Protein 2C7S (pdb70)

Sequence (289 aa):
MPAIRVADLLQHINLMKTSDSYGFKEEYESFFEGQSASWDVAKKDQNRAKNRYGNIIAYDHSRVILQPVDPSSDYINANYIDGYQRPSHYIATQGPVHETVYDFWRMIWQEQSACIVMVTNLVEVGRVKCYKYWPDDTEVYGDFKVTCVEMMEPLAEYVVRTFTLERRGYNEIREVKQFHFTGWPDHGVPYHATGLLSSFIRRVKLSNPPSAGPIVVHCSAGAGRTGCYIVIDIMLDMAEREGVVDIYNCVKALRSRRINMVQTEEQYIFIHDAILEACLCGETAIPVCEF

GO terms:
  GO:0005515 protein binding (F, IPI)
  GO:0005886 plasma membrane (C, IDA)
  GO:0030054 cell junction (C, IDA)
  GO:0004725 protein tyrosine phosphatase activity (F, IDA)
  GO:0034394 protein localization to cell surface (P, IDA)
  GO:0034614 cellular response to reactive oxygen species (P, IDA)
  GO:0034644 cellular response to UV (P, IDA)
  GO:0005911 cell-cell junction (C, IDA)
  GO:0009986 cell surface (C, IDA)
  GO:0031256 leading edge membrane (C, IDA)
  GO:0045786 negative regulation of cell cycle (P, IDA)
  GO:0045892 negative regulation of DNA-templated transcription (P, IDA)
  GO:0010839 negative regulation of keratinocyte proliferation (P, IDA)
  GO:0030336 negative regulation of cell migration (P, IDA)
  GO:0006470 protein dephosphorylation (P, IDA)
  GO:0007165 signal transduction (P, IDA)
  GO:0007179 transforming growth factor beta receptor signaling pathway (P, IDA)
  GO:0008285 negative regulation of cell population proliferation (P, IDA)
  GO:0016477 cell migration (P, IMP)
  GO:0048041 focal adhesion assembly (P, IMP)

Foldseek 3Di:
DDWAFLVCLVVLLVCQVDDPVHHLVNLVVPADAFDPADDPLCPDPVNPVQALDSRWAFHPVFAQFFDDPPPSLRDHRWGFAAFQVRGSQAIQHAAGDPVCLLVVLSSCVVQQAQEEEEEADQAQPNRGLHDPSADPAWDDDPQKIKGFPDWADDDFWIKTKIWIDGPPDPDIDIHIYIHGRQAHSDAGHPDLVSVVVSLVVCVVPGDPPGGHHYYYYRNRAASSLLSRLLNRQLVCCVVPSIGDSSVSSNRVCVGTHCRNPDSRSSSVSSVNSSLCSQAPDDGDPVRPD

Structure (mmCIF, N/CA/C/O backbone):
data_2C7S
#
_entry.id   2C7S
#
_cell.length_a   91.373
_cell.length_b   91.373
_cell.length_c   108.415
_cell.angle_alpha   90.00
_cell.angle_beta   90.00
_cell.angle_gamma   90.00
#
_symmetry.space_group_name_H-M   'P 43 21 2'
#
loop_
_entity.id
_entity.type
_entity.pdbx_description
1 polymer 'RECEPTOR-TYPE TYROSINE-PROTEIN PHOSPHATASE KAPPA'
2 non-polymer 'ACETATE ION'
3 water water
#
loop_
_atom_site.group_PDB
_atom_site.id
_atom_site.type_symbol
_atom_site.label_atom_id
_atom_site.label_alt_id
_atom_site.label_comp_id
_atom_site.label_asym_id
_atom_site.label_entity_id
_atom_site.label_seq_id
_atom_site.pdbx_PDB_ins_code
_atom_site.Cartn_x
_atom_site.Cartn_y
_atom_site.Cartn_z
_atom_site.occupancy
_atom_site.B_iso_or_equiv
_atom_site.auth_seq_id
_atom_site.auth_comp_id
_atom_site.auth_asym_id
_atom_site.auth_atom_id
_atom_site.pdbx_PDB_model_num
ATOM 1 N N . MET A 1 23 ? 50.475 13.473 16.257 1.00 52.67 865 MET A N 1
ATOM 2 C CA . MET A 1 23 ? 49.458 12.486 16.738 1.00 52.23 865 MET A CA 1
ATOM 3 C C . MET A 1 23 ? 48.131 12.747 16.026 1.00 50.99 865 MET A C 1
ATOM 4 O O . MET A 1 23 ? 47.499 13.775 16.259 1.00 50.60 865 MET A O 1
ATOM 9 N N . PRO A 1 24 ? 47.714 11.823 15.135 1.00 50.08 866 PRO A N 1
ATOM 10 C CA . PRO A 1 24 ? 46.512 12.062 14.333 1.00 49.07 866 PRO A CA 1
ATOM 11 C C . PRO A 1 24 ? 45.221 11.835 15.120 1.00 47.95 866 PRO A C 1
ATOM 12 O O . PRO A 1 24 ? 45.227 11.155 16.149 1.00 47.49 866 PRO A O 1
ATOM 16 N N . ALA A 1 25 ? 44.128 12.424 14.641 1.00 46.42 867 ALA A N 1
ATOM 17 C CA . ALA A 1 25 ? 42.801 12.158 15.192 1.00 45.13 867 ALA A CA 1
ATOM 18 C C . ALA A 1 25 ? 42.394 10.708 14.870 1.00 43.98 867 ALA A C 1
ATOM 19 O O . ALA A 1 25 ? 42.914 10.103 13.933 1.00 42.89 867 ALA A O 1
ATOM 21 N N . ILE A 1 26 ? 41.483 10.162 15.669 1.00 42.45 868 ILE A N 1
ATOM 22 C CA . ILE A 1 26 ? 40.979 8.800 15.494 1.00 41.83 868 ILE A CA 1
ATOM 23 C C . ILE A 1 26 ? 39.551 8.863 14.983 1.00 41.22 868 ILE A C 1
ATOM 24 O O . ILE A 1 26 ? 38.718 9.547 15.578 1.00 41.01 868 ILE A O 1
ATOM 29 N N . ARG A 1 27 ? 39.260 8.157 13.891 1.00 40.29 869 ARG A N 1
ATOM 30 C CA . ARG A 1 27 ? 37.877 8.027 13.434 1.00 40.09 869 ARG A CA 1
ATOM 31 C C . ARG A 1 27 ? 37.048 7.327 14.520 1.00 39.16 869 ARG A C 1
ATOM 32 O O . ARG A 1 27 ? 37.510 6.380 15.171 1.00 37.97 869 ARG A O 1
ATOM 40 N N . VAL A 1 28 ? 35.835 7.826 14.730 1.00 38.24 870 VAL A N 1
ATOM 41 C CA . VAL A 1 28 ? 34.958 7.313 15.774 1.00 37.93 870 VAL A CA 1
ATOM 42 C C . VAL A 1 28 ? 34.658 5.827 15.620 1.00 37.25 870 VAL A C 1
ATOM 43 O O . VAL A 1 28 ? 34.549 5.115 16.619 1.00 36.78 870 VAL A O 1
ATOM 47 N N . ALA A 1 29 ? 34.526 5.363 14.376 1.00 36.87 871 ALA A N 1
ATOM 48 C CA . ALA A 1 29 ? 34.315 3.938 14.097 1.00 36.74 871 ALA A CA 1
ATOM 49 C C . ALA A 1 29 ? 35.521 3.086 14.513 1.00 36.28 871 ALA A C 1
ATOM 50 O O . ALA A 1 29 ? 35.370 1.897 14.790 1.00 35.82 871 ALA A O 1
ATOM 52 N N . ASP A 1 30 ? 36.703 3.709 14.554 1.00 35.85 872 ASP A N 1
ATOM 53 C CA . ASP A 1 30 ? 37.959 3.028 14.900 1.00 35.63 872 ASP A CA 1
ATOM 54 C C . ASP A 1 30 ? 38.319 3.167 16.381 1.00 35.55 872 ASP A C 1
ATOM 55 O O . ASP A 1 30 ? 39.326 2.614 16.835 1.00 34.85 872 ASP A O 1
ATOM 60 N N . LEU A 1 31 ? 37.507 3.897 17.140 1.00 35.92 873 LEU A N 1
ATOM 61 C CA . LEU A 1 31 ? 37.845 4.186 18.535 1.00 36.58 873 LEU A CA 1
ATOM 62 C C . LEU A 1 31 ? 37.887 2.922 19.408 1.00 36.29 873 LEU A C 1
ATOM 63 O O . LEU A 1 31 ? 38.758 2.783 20.264 1.00 35.74 873 LEU A O 1
ATOM 68 N N . LEU A 1 32 ? 36.961 1.994 19.183 1.00 36.89 874 LEU A N 1
ATOM 69 C CA . LEU A 1 32 ? 36.900 0.764 19.979 1.00 37.64 874 LEU A CA 1
ATOM 70 C C . LEU A 1 32 ? 38.162 -0.107 19.816 1.00 37.74 874 LEU A C 1
ATOM 71 O O . LEU A 1 32 ? 38.722 -0.585 20.803 1.00 37.58 874 LEU A O 1
ATOM 76 N N . GLN A 1 33 ? 38.615 -0.288 18.579 1.00 37.81 875 GLN A N 1
ATOM 77 C CA . GLN A 1 33 ? 39.883 -0.983 18.336 1.00 38.41 875 GLN A CA 1
ATOM 78 C C . GLN A 1 33 ? 41.094 -0.198 18.856 1.00 37.83 875 GLN A C 1
ATOM 79 O O . GLN A 1 33 ? 42.046 -0.801 19.348 1.00 37.13 875 GLN A O 1
ATOM 85 N N . HIS A 1 34 ? 41.063 1.129 18.719 1.00 37.70 876 HIS A N 1
ATOM 86 C CA . HIS A 1 34 ? 42.158 1.984 19.196 1.00 37.95 876 HIS A CA 1
ATOM 87 C C . HIS A 1 34 ? 42.362 1.831 20.701 1.00 38.21 876 HIS A C 1
ATOM 88 O O . HIS A 1 34 ? 43.498 1.718 21.171 1.00 38.74 876 HIS A O 1
ATOM 95 N N . ILE A 1 35 ? 41.254 1.821 21.435 1.00 38.04 877 ILE A N 1
ATOM 96 C CA . ILE A 1 35 ? 41.280 1.682 22.885 1.00 37.90 877 ILE A CA 1
ATOM 97 C C . ILE A 1 35 ? 41.809 0.305 23.303 1.00 38.69 877 ILE A C 1
ATOM 98 O O . ILE A 1 35 ? 42.688 0.220 24.160 1.00 38.13 877 ILE A O 1
ATOM 103 N N . ASN A 1 36 ? 41.293 -0.761 22.686 1.00 39.63 878 ASN A N 1
ATOM 104 C CA . ASN A 1 36 ? 41.786 -2.128 22.934 1.00 40.69 878 ASN A CA 1
ATOM 105 C C . ASN A 1 36 ? 43.293 -2.256 22.728 1.00 40.86 878 ASN A C 1
ATOM 106 O O . ASN A 1 36 ? 43.993 -2.804 23.580 1.00 40.69 878 ASN A O 1
ATOM 111 N N . LEU A 1 37 ? 43.769 -1.770 21.582 1.00 41.30 879 LEU A N 1
ATOM 112 C CA . LEU A 1 37 ? 45.198 -1.743 21.263 1.00 41.46 879 LEU A CA 1
ATOM 113 C C . LEU A 1 37 ? 46.003 -0.980 22.319 1.00 41.46 879 LEU A C 1
ATOM 114 O O . LEU A 1 37 ? 47.081 -1.418 22.724 1.00 41.13 879 LEU A O 1
ATOM 119 N N . MET A 1 38 ? 45.479 0.160 22.754 1.00 41.28 880 MET A N 1
ATOM 120 C CA . MET A 1 38 ? 46.153 0.974 23.769 1.00 41.30 880 MET A CA 1
ATOM 121 C C . MET A 1 38 ? 46.190 0.295 25.136 1.00 41.49 880 MET A C 1
ATOM 122 O O . MET A 1 38 ? 47.087 0.573 25.920 1.00 41.29 880 MET A O 1
ATOM 127 N N . LYS A 1 39 ? 45.220 -0.580 25.407 1.00 42.22 881 LYS A N 1
ATOM 128 C CA . LYS A 1 39 ? 45.190 -1.390 26.631 1.00 43.09 881 LYS A CA 1
ATOM 129 C C . LYS A 1 39 ? 45.990 -2.704 26.491 1.00 43.78 881 LYS A C 1
ATOM 130 O O . LYS A 1 39 ? 46.146 -3.433 27.469 1.00 44.01 881 LYS A O 1
ATOM 136 N N . THR A 1 40 ? 46.498 -2.979 25.289 1.00 44.51 882 THR A N 1
ATOM 137 C CA . THR A 1 40 ? 47.095 -4.268 24.941 1.00 45.72 882 THR A CA 1
ATOM 138 C C . THR A 1 40 ? 48.565 -4.190 24.530 1.00 46.18 882 THR A C 1
ATOM 139 O O . THR A 1 40 ? 49.363 -5.052 24.914 1.00 46.48 882 THR A O 1
ATOM 143 N N . SER A 1 41 ? 48.919 -3.176 23.742 1.00 46.86 883 SER A N 1
ATOM 144 C CA . SER A 1 41 ? 50.257 -3.089 23.147 1.00 47.49 883 SER A CA 1
ATOM 145 C C . SER A 1 41 ? 51.388 -3.033 24.185 1.00 47.97 883 SER A C 1
ATOM 146 O O . SER A 1 41 ? 51.306 -2.300 25.177 1.00 48.28 883 SER A O 1
ATOM 149 N N . ASP A 1 42 ? 52.435 -3.818 23.929 1.00 48.41 884 ASP A N 1
ATOM 150 C CA . ASP A 1 42 ? 53.657 -3.816 24.742 1.00 48.73 884 ASP A CA 1
ATOM 151 C C . ASP A 1 42 ? 54.592 -2.688 24.297 1.00 48.70 884 ASP A C 1
ATOM 152 O O . ASP A 1 42 ? 55.363 -2.160 25.106 1.00 49.46 884 ASP A O 1
ATOM 154 N N . SER A 1 43 ? 54.524 -2.342 23.010 1.00 48.05 885 SER A N 1
ATOM 155 C CA . SER A 1 43 ? 55.316 -1.254 22.431 1.00 47.31 885 SER A CA 1
ATOM 156 C C . SER A 1 43 ? 54.842 0.123 22.926 1.00 46.53 885 SER A C 1
ATOM 157 O O . SER A 1 43 ? 55.593 0.854 23.570 1.00 46.48 885 SER A O 1
ATOM 159 N N . TYR A 1 44 ? 53.594 0.466 22.614 1.00 45.55 886 TYR A N 1
ATOM 160 C CA . TYR A 1 44 ? 53.050 1.792 22.910 1.00 44.95 886 TYR A CA 1
ATOM 161 C C . TYR A 1 44 ? 51.580 1.689 23.290 1.00 43.84 886 TYR A C 1
ATOM 162 O O . TYR A 1 44 ? 50.734 1.334 22.463 1.00 44.15 886 TYR A O 1
ATOM 171 N N . GLY A 1 45 ? 51.281 1.994 24.547 1.00 42.26 887 GLY A N 1
ATOM 172 C CA . GLY A 1 45 ? 49.911 2.006 25.023 1.00 41.08 887 GLY A CA 1
ATOM 173 C C . GLY A 1 45 ? 49.612 3.218 25.885 1.00 39.71 887 GLY A C 1
ATOM 174 O O . GLY A 1 45 ? 50.254 4.267 25.782 1.00 38.60 887 GLY A O 1
ATOM 175 N N . PHE A 1 46 ? 48.626 3.061 26.755 1.00 38.92 888 PHE A N 1
ATOM 176 C CA . PHE A 1 46 ? 48.164 4.180 27.561 1.00 38.42 888 PHE A CA 1
ATOM 177 C C . PHE A 1 46 ? 49.249 4.711 28.508 1.00 37.77 888 PHE A C 1
ATOM 178 O O . PHE A 1 46 ? 49.318 5.920 28.718 1.00 37.45 888 PHE A O 1
ATOM 186 N N . LYS A 1 47 ? 50.099 3.825 29.048 1.00 37.13 889 LYS A N 1
ATOM 187 C CA . LYS A 1 47 ? 51.199 4.239 29.944 1.00 36.96 889 LYS A CA 1
ATOM 188 C C . LYS A 1 47 ? 52.169 5.167 29.215 1.00 36.99 889 LYS A C 1
ATOM 189 O O . LYS A 1 47 ? 52.505 6.231 29.703 1.00 36.90 889 LYS A O 1
ATOM 193 N N . GLU A 1 48 ? 52.596 4.761 28.030 1.00 37.42 890 GLU A N 1
ATOM 194 C CA . GLU A 1 48 ? 53.570 5.533 27.253 1.00 37.93 890 GLU A CA 1
ATOM 195 C C . GLU A 1 48 ? 52.959 6.860 26.810 1.00 37.68 890 GLU A C 1
ATOM 196 O O . GLU A 1 48 ? 53.584 7.914 26.922 1.00 37.59 890 GLU A O 1
ATOM 202 N N . GLU A 1 49 ? 51.724 6.795 26.326 1.00 37.73 891 GLU A N 1
ATOM 203 C CA . GLU A 1 49 ? 51.019 7.969 25.842 1.00 37.40 891 GLU A CA 1
ATOM 204 C C . GLU A 1 49 ? 50.793 8.965 26.963 1.00 37.07 891 GLU A C 1
ATOM 205 O O . GLU A 1 49 ? 51.159 10.126 26.830 1.00 36.88 891 GLU A O 1
ATOM 211 N N . TYR A 1 50 ? 50.221 8.511 28.076 1.00 36.88 892 TYR A N 1
ATOM 212 C CA . TYR A 1 50 ? 49.983 9.405 29.209 1.00 36.57 892 TYR A CA 1
ATOM 213 C C . TYR A 1 50 ? 51.276 10.022 29.753 1.00 36.82 892 TYR A C 1
ATOM 214 O O . TYR A 1 50 ? 51.309 11.201 30.084 1.00 35.49 892 TYR A O 1
ATOM 223 N N . GLU A 1 51 ? 52.338 9.215 29.827 1.00 37.37 893 GLU A N 1
ATOM 224 C CA . GLU A 1 51 ? 53.621 9.676 30.346 1.00 38.23 893 GLU A CA 1
ATOM 225 C C . GLU A 1 51 ? 54.279 10.722 29.436 1.00 38.15 893 GLU A C 1
ATOM 226 O O . GLU A 1 51 ? 55.151 11.452 29.881 1.00 38.20 893 GLU A O 1
ATOM 232 N N . SER A 1 52 ? 53.826 10.830 28.186 1.00 38.29 894 SER A N 1
ATOM 233 C CA . SER A 1 52 ? 54.341 11.836 27.255 1.00 38.61 894 SER A CA 1
ATOM 234 C C . SER A 1 52 ? 53.772 13.241 27.470 1.00 38.84 894 SER A C 1
ATOM 235 O O . SER A 1 52 ? 54.316 14.193 26.926 1.00 39.52 894 SER A O 1
ATOM 238 N N . PHE A 1 53 ? 52.694 13.382 28.245 1.00 38.79 895 PHE A N 1
ATOM 239 C CA . PHE A 1 53 ? 52.138 14.706 28.549 1.00 38.93 895 PHE A CA 1
ATOM 240 C C . PHE A 1 53 ? 53.107 15.497 29.436 1.00 39.39 895 PHE A C 1
ATOM 241 O O . PHE A 1 53 ? 53.913 14.917 30.167 1.00 39.94 895 PHE A O 1
ATOM 249 N N . PHE A 1 54 ? 53.044 16.820 29.368 1.00 39.89 896 PHE A N 1
ATOM 250 C CA . PHE A 1 54 ? 53.924 17.644 30.209 1.00 39.85 896 PHE A CA 1
ATOM 251 C C . PHE A 1 54 ? 53.372 17.732 31.631 1.00 39.48 896 PHE A C 1
ATOM 252 O O . PHE A 1 54 ? 52.352 18.368 31.870 1.00 39.32 896 PHE A O 1
ATOM 260 N N . GLU A 1 55 ? 54.074 17.097 32.562 1.00 40.04 897 GLU A N 1
ATOM 261 C CA . GLU A 1 55 ? 53.757 17.134 33.990 1.00 40.50 897 GLU A CA 1
ATOM 262 C C . GLU A 1 55 ? 54.436 18.353 34.648 1.00 40.25 897 GLU A C 1
ATOM 263 O O . GLU A 1 55 ? 55.575 18.681 34.342 1.00 40.74 897 GLU A O 1
ATOM 267 N N . GLY A 1 56 ? 53.720 19.016 35.548 1.00 40.39 898 GLY A N 1
ATOM 268 C CA . GLY A 1 56 ? 54.227 20.185 36.261 1.00 39.97 898 GLY A CA 1
ATOM 269 C C . GLY A 1 56 ? 54.031 21.530 35.564 1.00 39.56 898 GLY A C 1
ATOM 270 O O . GLY A 1 56 ? 53.284 21.663 34.587 1.00 38.84 898 GLY A O 1
ATOM 271 N N . GLN A 1 57 ? 54.742 22.527 36.082 1.00 38.56 899 GLN A N 1
ATOM 272 C CA . GLN A 1 57 ? 54.603 23.908 35.649 1.00 38.01 899 GLN A CA 1
ATOM 273 C C . GLN A 1 57 ? 55.211 24.116 34.263 1.00 37.14 899 GLN A C 1
ATOM 274 O O . GLN A 1 57 ? 56.412 23.914 34.078 1.00 37.64 899 GLN A O 1
ATOM 280 N N . SER A 1 58 ? 54.382 24.534 33.306 1.00 36.45 900 SER A N 1
ATOM 281 C CA . SER A 1 58 ? 54.815 24.810 31.935 1.00 36.10 900 SER A CA 1
ATOM 282 C C . SER A 1 58 ? 54.845 26.301 31.579 1.00 35.79 900 SER A C 1
ATOM 2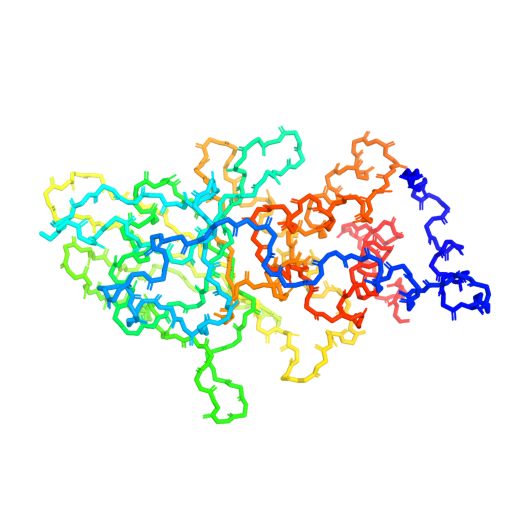83 O O . SER A 1 58 ? 55.305 26.651 30.504 1.00 35.85 900 SER A O 1
ATOM 286 N N . ALA A 1 59 ? 54.368 27.162 32.474 1.00 35.82 901 ALA A N 1
ATOM 287 C CA . ALA A 1 59 ? 54.304 28.615 32.244 1.00 35.78 901 ALA A CA 1
ATOM 288 C C . ALA A 1 59 ? 54.391 29.396 33.561 1.00 35.63 901 ALA A C 1
ATOM 289 O O . ALA A 1 59 ? 54.205 28.833 34.637 1.00 34.91 901 ALA A O 1
ATOM 291 N N . SER A 1 60 ? 54.677 30.695 33.480 1.00 35.79 902 SER A N 1
ATOM 292 C CA . SER A 1 60 ? 54.722 31.536 34.684 1.00 35.94 902 SER A CA 1
ATOM 293 C C . SER A 1 60 ? 53.374 31.525 35.434 1.00 35.46 902 SER A C 1
ATOM 294 O O . SER A 1 60 ? 52.299 31.416 34.826 1.00 35.31 902 SER A O 1
ATOM 297 N N . TRP A 1 61 ? 53.451 31.586 36.759 1.00 35.25 903 TRP A N 1
ATOM 298 C CA . TRP A 1 61 ? 52.293 31.895 37.599 1.00 35.38 903 TRP A CA 1
ATOM 299 C C . TRP A 1 61 ? 52.651 32.878 38.720 1.00 35.49 903 TRP A C 1
ATOM 300 O O . TRP A 1 61 ? 52.404 32.632 39.908 1.00 34.88 903 TRP A O 1
ATOM 311 N N . ASP A 1 62 ? 53.219 34.007 38.307 1.00 36.09 904 ASP A N 1
ATOM 312 C CA . ASP A 1 62 ? 53.759 34.997 39.221 1.00 36.53 904 ASP A CA 1
ATOM 313 C C . ASP A 1 62 ? 52.683 35.590 40.125 1.00 36.53 904 ASP A C 1
ATOM 314 O O . ASP A 1 62 ? 52.877 35.678 41.330 1.00 36.26 904 ASP A O 1
ATOM 319 N N . VAL A 1 63 ? 51.535 35.943 39.549 1.00 36.74 905 VAL A N 1
ATOM 320 C CA . VAL A 1 63 ? 50.436 36.540 40.313 1.00 36.60 905 VAL A CA 1
ATOM 321 C C . VAL A 1 63 ? 49.861 35.549 41.350 1.00 37.02 905 VAL A C 1
ATOM 322 O O . VAL A 1 63 ? 49.648 35.903 42.516 1.00 36.85 905 VAL A O 1
ATOM 326 N N . ALA A 1 64 ? 49.671 34.307 40.921 1.00 37.26 906 ALA A N 1
ATOM 327 C CA . ALA A 1 64 ? 49.187 33.219 41.773 1.00 38.07 906 ALA A CA 1
ATOM 328 C C . ALA A 1 64 ? 50.107 32.945 42.954 1.00 38.91 906 ALA A C 1
ATOM 329 O O . ALA A 1 64 ? 49.642 32.514 44.012 1.00 39.19 906 ALA A O 1
ATOM 331 N N . LYS A 1 65 ? 51.401 33.195 42.763 1.00 40.25 907 LYS A N 1
ATOM 332 C CA . LYS A 1 65 ? 52.429 32.911 43.776 1.00 41.08 907 LYS A CA 1
ATOM 333 C C . LYS A 1 65 ? 52.712 34.031 44.757 1.00 40.81 907 LYS A C 1
ATOM 334 O O . LYS A 1 65 ? 53.433 33.810 45.732 1.00 41.03 907 LYS A O 1
ATOM 340 N N . LYS A 1 66 ? 52.169 35.224 44.529 1.00 40.59 908 LYS A N 1
ATOM 341 C CA . LYS A 1 66 ? 52.506 36.333 45.414 1.00 40.54 908 LYS A CA 1
ATOM 342 C C . LYS A 1 66 ? 51.849 36.146 46.775 1.00 40.08 908 LYS A C 1
ATOM 343 O O . LYS A 1 66 ? 50.800 35.507 46.892 1.00 39.23 908 LYS A O 1
ATOM 349 N N . ASP A 1 67 ? 52.518 36.672 47.800 1.00 39.82 909 ASP A N 1
ATOM 350 C CA . ASP A 1 67 ? 52.164 36.449 49.208 1.00 40.02 909 ASP A CA 1
ATOM 351 C C . ASP A 1 67 ? 50.719 36.794 49.520 1.00 39.73 909 ASP A C 1
ATOM 352 O O . ASP A 1 67 ? 50.096 36.154 50.372 1.00 40.13 909 ASP A O 1
ATOM 357 N N . GLN A 1 68 ? 50.190 37.803 48.832 1.00 39.38 910 GLN A N 1
ATOM 358 C CA . GLN A 1 68 ? 48.838 38.294 49.089 1.00 39.31 910 GLN A CA 1
ATOM 359 C C . GLN A 1 68 ? 47.765 37.304 48.616 1.00 38.93 910 GLN A C 1
ATOM 360 O O . GLN A 1 68 ? 46.629 37.364 49.061 1.00 38.79 910 GLN A O 1
ATOM 366 N N . ASN A 1 69 ? 48.139 36.404 47.712 1.00 38.91 911 ASN A N 1
ATOM 367 C CA . ASN A 1 69 ? 47.210 35.412 47.161 1.00 38.51 911 ASN A CA 1
ATOM 368 C C . ASN A 1 69 ? 47.358 34.008 47.777 1.00 39.18 911 ASN A C 1
ATOM 369 O O . ASN A 1 69 ? 46.699 33.062 47.340 1.00 40.09 911 ASN A O 1
ATOM 374 N N . ARG A 1 70 ? 48.176 33.885 48.822 1.00 39.83 912 ARG A N 1
ATOM 375 C CA . ARG A 1 70 ? 48.448 32.594 49.468 1.00 40.08 912 ARG A CA 1
ATOM 376 C C . ARG A 1 70 ? 47.177 31.867 49.945 1.00 39.94 912 ARG A C 1
ATOM 377 O O . ARG A 1 70 ? 46.996 30.677 49.650 1.00 40.75 912 ARG A O 1
ATOM 379 N N . ALA A 1 71 ? 46.284 32.590 50.628 1.00 39.32 913 ALA A N 1
ATOM 380 C CA . ALA A 1 71 ? 45.041 32.016 51.154 1.00 38.90 913 ALA A CA 1
ATOM 381 C C . ALA A 1 71 ? 43.994 31.716 50.068 1.00 38.32 913 ALA A C 1
ATOM 382 O O . ALA A 1 71 ? 42.970 31.103 50.353 1.00 38.83 913 ALA A O 1
ATOM 384 N N . LYS A 1 72 ? 44.265 32.103 48.821 1.00 37.32 914 LYS A N 1
ATOM 385 C CA . LYS A 1 72 ? 43.301 31.949 47.737 1.00 36.62 914 LYS A CA 1
ATOM 386 C C . LYS A 1 72 ? 43.463 30.667 46.889 1.00 36.26 914 LYS A C 1
ATOM 387 O O . LYS A 1 72 ? 42.657 30.401 45.979 1.00 36.87 914 LYS A O 1
ATOM 393 N N . ASN A 1 73 ? 44.501 29.885 47.182 1.00 36.30 915 ASN A N 1
ATOM 394 C CA . ASN A 1 73 ? 44.799 28.636 46.478 1.00 35.91 915 ASN A CA 1
ATOM 395 C C . ASN A 1 73 ? 44.608 27.432 47.402 1.00 35.85 915 ASN A C 1
ATOM 396 O O . ASN A 1 73 ? 45.299 27.308 48.406 1.00 35.22 915 ASN A O 1
ATOM 401 N N . ARG A 1 74 ? 43.656 26.561 47.066 1.00 35.47 916 ARG A N 1
ATOM 402 C CA . ARG A 1 74 ? 43.333 25.375 47.869 1.00 36.37 916 ARG A CA 1
ATOM 403 C C . ARG A 1 74 ? 44.501 24.380 47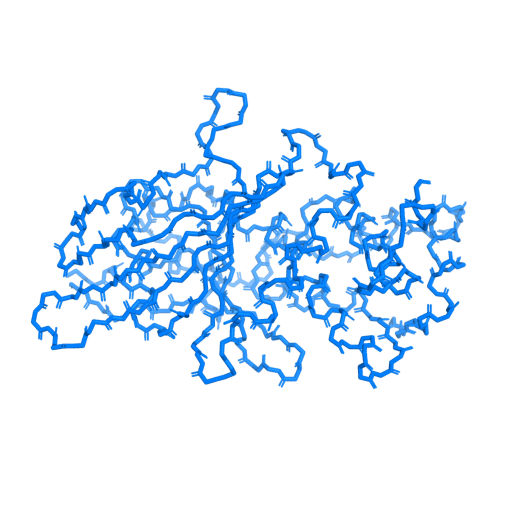.929 1.00 37.64 916 ARG A C 1
ATOM 404 O O . ARG A 1 74 ? 44.847 23.852 49.011 1.00 36.95 916 ARG A O 1
ATOM 412 N N . TYR A 1 75 ? 45.098 24.130 46.766 1.00 38.65 917 TYR A N 1
ATOM 413 C CA . TYR A 1 75 ? 46.319 23.333 46.666 1.00 40.20 917 TYR A CA 1
ATOM 414 C C . TYR A 1 75 ? 47.397 24.230 46.054 1.00 40.87 917 TYR A C 1
ATOM 415 O O . TYR A 1 75 ? 47.222 24.759 44.952 1.00 41.68 917 TYR A O 1
ATOM 424 N N . GLY A 1 76 ? 48.486 24.410 46.794 1.00 41.40 918 GLY A N 1
ATOM 425 C CA . GLY A 1 76 ? 49.606 25.271 46.395 1.00 41.54 918 GLY A CA 1
ATOM 426 C C . GLY A 1 76 ? 50.354 24.870 45.132 1.00 41.30 918 GLY A C 1
ATOM 427 O O . GLY A 1 76 ? 51.080 25.691 44.571 1.00 41.12 918 GLY A O 1
ATOM 428 N N . ASN A 1 77 ? 50.192 23.622 44.692 1.00 41.18 919 ASN A N 1
ATOM 429 C CA . ASN A 1 77 ? 50.847 23.138 43.477 1.00 41.50 919 ASN A CA 1
ATOM 430 C C . ASN A 1 77 ? 49.970 23.284 42.231 1.00 40.21 919 ASN A C 1
ATOM 431 O O . ASN A 1 77 ? 50.460 23.164 41.111 1.00 40.30 919 ASN A O 1
ATOM 436 N N . ILE A 1 78 ? 48.681 23.520 42.429 1.00 38.78 920 ILE A N 1
ATOM 437 C CA . ILE A 1 78 ? 47.726 23.622 41.333 1.00 37.92 920 ILE A CA 1
ATOM 438 C C . ILE A 1 78 ? 47.104 25.023 41.376 1.00 37.08 920 ILE A C 1
ATOM 439 O O . ILE A 1 78 ? 46.028 25.243 41.950 1.00 36.21 920 ILE A O 1
ATOM 444 N N . ILE A 1 79 ? 47.830 25.954 40.765 1.00 36.59 921 ILE A N 1
ATOM 445 C CA . ILE A 1 79 ? 47.493 27.365 40.756 1.00 35.90 921 ILE A CA 1
ATOM 446 C C . ILE A 1 79 ? 47.545 27.892 39.315 1.00 35.33 921 ILE A C 1
ATOM 447 O O . ILE A 1 79 ? 48.089 27.243 38.420 1.00 34.24 921 ILE A O 1
ATOM 452 N N . ALA A 1 80 ? 46.937 29.058 39.116 1.00 35.02 922 ALA A N 1
ATOM 453 C CA . ALA A 1 80 ? 46.560 29.555 37.799 1.00 34.52 922 ALA A CA 1
ATOM 454 C C . ALA A 1 80 ? 47.712 30.238 37.089 1.00 35.07 922 ALA A C 1
ATOM 455 O O . ALA A 1 80 ? 48.331 31.145 37.652 1.00 34.53 922 ALA A O 1
ATOM 457 N N . TYR A 1 81 ? 47.993 29.806 35.857 1.00 34.80 923 TYR A N 1
ATOM 458 C CA . TYR A 1 81 ? 49.014 30.452 35.012 1.00 35.12 923 TYR A CA 1
ATOM 459 C C . TYR A 1 81 ? 48.649 31.894 34.668 1.00 35.41 923 TYR A C 1
ATOM 460 O O . TYR A 1 81 ? 47.488 32.197 34.451 1.00 34.99 923 TYR A O 1
ATOM 469 N N . ASP A 1 82 ? 49.653 32.770 34.574 1.00 36.07 924 ASP A N 1
ATOM 470 C CA . ASP A 1 82 ? 49.421 34.178 34.223 1.00 36.65 924 ASP A CA 1
ATOM 471 C C . ASP A 1 82 ? 48.685 34.341 32.884 1.00 36.90 924 ASP A C 1
ATOM 472 O O . ASP A 1 82 ? 47.653 35.004 32.806 1.00 37.08 924 ASP A O 1
ATOM 477 N N . HIS A 1 83 ? 49.199 33.719 31.834 1.00 37.84 925 HIS A N 1
ATOM 478 C CA . HIS A 1 83 ? 48.701 33.988 30.477 1.00 38.06 925 HIS A CA 1
ATOM 479 C C . HIS A 1 83 ? 47.220 33.615 30.252 1.00 37.75 925 HIS A C 1
ATOM 480 O O . HIS A 1 83 ? 46.582 34.154 29.355 1.00 37.92 925 HIS A O 1
ATOM 487 N N . SER A 1 84 ? 46.682 32.696 31.051 1.00 37.42 926 SER A N 1
ATOM 488 C CA . SER A 1 84 ? 45.337 32.145 30.812 1.00 37.46 926 SER A CA 1
ATOM 489 C C . SER A 1 84 ? 44.365 32.360 31.981 1.00 37.51 926 SER A C 1
ATOM 490 O O . SER A 1 84 ? 43.253 31.848 31.978 1.00 36.78 926 SER A O 1
ATOM 493 N N . ARG A 1 85 ? 44.781 33.119 32.983 1.00 37.66 927 ARG A N 1
ATOM 494 C CA . ARG A 1 85 ? 43.999 33.225 34.203 1.00 38.14 927 ARG A CA 1
ATOM 495 C C . ARG A 1 85 ? 42.806 34.177 34.064 1.00 37.33 927 ARG A C 1
ATOM 496 O O . ARG A 1 85 ? 42.831 35.131 33.288 1.00 36.63 927 ARG A O 1
ATOM 504 N N . VAL A 1 86 ? 41.769 33.927 34.853 1.00 36.45 928 VAL A N 1
ATOM 505 C CA . VAL A 1 86 ? 40.625 34.840 34.930 1.00 36.43 928 VAL A CA 1
ATOM 506 C C . VAL A 1 86 ? 40.983 36.021 35.836 1.00 36.64 928 VAL A C 1
ATOM 507 O O . VAL A 1 86 ? 41.178 35.857 37.047 1.00 36.38 928 VAL A O 1
ATOM 511 N N . ILE A 1 87 ? 41.090 37.205 35.234 1.00 37.16 929 ILE A N 1
ATOM 512 C CA . ILE A 1 87 ? 41.459 38.412 35.955 1.00 37.69 929 ILE A CA 1
ATOM 513 C C . ILE A 1 87 ? 40.182 39.086 36.417 1.00 38.52 929 ILE A C 1
ATOM 514 O O . ILE A 1 87 ? 39.349 39.461 35.598 1.00 38.85 929 ILE A O 1
ATOM 519 N N . LEU A 1 88 ? 40.024 39.231 37.726 1.00 39.60 930 LEU A N 1
ATOM 520 C CA . LEU A 1 88 ? 38.892 39.969 38.272 1.00 40.76 930 LEU A CA 1
ATOM 521 C C . LEU A 1 88 ? 39.212 41.463 38.365 1.00 41.38 930 LEU A C 1
ATOM 522 O O . LEU A 1 88 ? 40.318 41.833 38.747 1.00 41.39 930 LEU A O 1
ATOM 527 N N . GLN A 1 89 ? 38.247 42.315 38.006 1.00 42.20 931 GLN A N 1
ATOM 528 C CA . GLN A 1 89 ? 38.342 43.746 38.298 1.00 42.76 931 GLN A CA 1
ATOM 529 C C . GLN A 1 89 ? 38.458 43.944 39.811 1.00 43.19 931 GLN A C 1
ATOM 530 O O . GLN A 1 89 ? 37.691 43.348 40.558 1.00 43.21 931 GLN A O 1
ATOM 532 N N . PRO A 1 90 ? 39.426 44.766 40.267 1.00 43.57 932 PRO A N 1
ATOM 533 C CA . PRO A 1 90 ? 39.695 44.939 41.703 1.00 44.07 932 PRO A CA 1
ATOM 534 C C . PRO A 1 90 ? 38.508 45.436 42.552 1.00 44.53 932 PRO A C 1
ATOM 535 O O . PRO A 1 90 ? 37.658 46.184 42.064 1.00 44.65 932 PRO A O 1
ATOM 539 N N . VAL A 1 91 ? 38.477 45.016 43.816 1.00 44.92 933 VAL A N 1
ATOM 540 C CA . VAL A 1 91 ? 37.483 45.475 44.795 1.00 45.08 933 VAL A CA 1
ATOM 541 C C . VAL A 1 91 ? 38.192 46.159 45.958 1.00 45.38 933 VAL A C 1
ATOM 542 O O . VAL A 1 91 ? 39.250 46.766 45.780 1.00 45.72 933 VAL A O 1
ATOM 544 N N . ASP A 1 94 ? 42.087 47.280 47.614 1.00 51.33 936 ASP A N 1
ATOM 545 C CA . ASP A 1 94 ? 42.879 46.055 47.573 1.00 50.99 936 ASP A CA 1
ATOM 546 C C . ASP A 1 94 ? 43.365 45.768 46.146 1.00 50.72 936 ASP A C 1
ATOM 547 O O . ASP A 1 94 ? 42.597 45.267 45.313 1.00 50.51 936 ASP A O 1
ATOM 552 N N . PRO A 1 95 ? 44.642 46.085 45.851 1.00 50.22 937 PRO A N 1
ATOM 553 C CA . PRO A 1 95 ? 45.192 45.732 44.534 1.00 49.75 937 PRO A CA 1
ATOM 554 C C . PRO A 1 95 ? 45.236 44.223 44.242 1.00 49.29 937 PRO A C 1
ATOM 555 O O . PRO A 1 95 ? 45.123 43.818 43.084 1.00 49.35 937 PRO A O 1
ATOM 559 N N . SER A 1 96 ? 45.373 43.404 45.284 1.00 48.41 938 SER A N 1
ATOM 560 C CA . SER A 1 96 ? 45.536 41.962 45.120 1.00 47.75 938 SER A CA 1
ATOM 561 C C . SER A 1 96 ? 44.229 41.212 44.879 1.00 46.55 938 SER A C 1
ATOM 562 O O . SER A 1 96 ? 44.244 39.993 44.745 1.00 46.38 938 SER A O 1
ATOM 565 N N . SER A 1 97 ? 43.115 41.939 44.790 1.00 45.35 939 SER A N 1
ATOM 566 C CA . SER A 1 97 ? 41.798 41.339 44.578 1.00 44.36 939 SER A CA 1
ATOM 567 C C . SER A 1 97 ? 41.482 41.059 43.094 1.00 43.47 939 SER A C 1
ATOM 568 O O . SER A 1 97 ? 40.332 40.860 42.720 1.00 43.62 939 SER A O 1
ATOM 571 N N . ASP A 1 98 ? 42.508 40.998 42.257 1.00 42.24 940 ASP A N 1
ATOM 572 C CA . ASP A 1 98 ? 42.334 40.608 40.856 1.00 41.24 940 ASP A CA 1
ATOM 573 C C . ASP A 1 98 ? 42.496 39.096 40.617 1.00 39.84 940 ASP A C 1
ATOM 574 O O . ASP A 1 98 ? 42.370 38.627 39.468 1.00 39.25 940 ASP A O 1
ATOM 579 N N . TYR A 1 99 ? 42.790 38.350 41.687 1.00 38.09 941 TYR A N 1
ATOM 580 C CA . TYR A 1 99 ? 43.178 36.952 41.576 1.00 37.02 941 TYR A CA 1
ATOM 581 C C . TYR A 1 99 ? 42.111 35.944 42.021 1.00 36.24 941 TYR A C 1
ATOM 582 O O . TYR A 1 99 ? 41.504 36.049 43.097 1.00 36.03 941 TYR A O 1
ATOM 591 N N . ILE A 1 100 ? 41.898 34.965 41.153 1.00 35.31 942 ILE A N 1
ATOM 592 C CA . ILE A 1 100 ? 41.158 33.740 41.494 1.00 34.92 942 ILE A CA 1
ATOM 593 C C . ILE A 1 100 ? 41.903 32.585 40.788 1.00 34.77 942 ILE A C 1
ATOM 594 O O . ILE A 1 100 ? 42.432 32.757 39.685 1.00 34.18 942 ILE A O 1
ATOM 599 N N . ASN A 1 101 ? 41.975 31.436 41.455 1.00 34.44 943 ASN A N 1
ATOM 600 C CA . ASN A 1 101 ? 42.614 30.258 40.905 1.00 34.32 943 ASN A CA 1
ATOM 601 C C . ASN A 1 101 ? 41.706 29.614 39.853 1.00 34.31 943 ASN A C 1
ATOM 602 O O . ASN A 1 101 ? 40.937 28.685 40.139 1.00 35.18 943 ASN A O 1
ATOM 607 N N . ALA A 1 102 ? 41.789 30.155 38.647 1.00 34.98 944 ALA A N 1
ATOM 608 C CA . ALA A 1 102 ? 40.853 29.875 37.555 1.00 35.43 944 ALA A CA 1
ATOM 609 C C . ALA A 1 102 ? 41.553 30.211 36.258 1.00 35.54 944 ALA A C 1
ATOM 610 O O . ALA A 1 102 ? 42.304 31.194 36.194 1.00 36.11 944 ALA A O 1
ATOM 612 N N . ASN A 1 103 ? 41.338 29.384 35.236 1.00 35.97 945 ASN A N 1
ATOM 613 C CA . ASN A 1 103 ? 41.903 29.618 33.901 1.00 35.37 945 ASN A CA 1
ATOM 614 C C . ASN A 1 103 ? 40.863 29.368 32.821 1.00 36.16 945 ASN A C 1
ATOM 615 O O . ASN A 1 103 ? 40.015 28.461 32.946 1.00 35.78 945 ASN A O 1
ATOM 620 N N . TYR A 1 104 ? 40.945 30.171 31.756 1.00 36.81 946 TYR A N 1
ATOM 621 C CA . TYR A 1 104 ? 40.125 29.980 30.557 1.00 37.50 946 TYR A CA 1
ATOM 622 C C . TYR A 1 104 ? 40.623 28.782 29.746 1.00 37.82 946 TYR A C 1
ATOM 623 O O . TYR A 1 104 ? 41.824 28.592 29.586 1.00 37.77 946 TYR A O 1
ATOM 632 N N . ILE A 1 105 ? 39.685 27.968 29.255 1.00 38.58 947 ILE A N 1
ATOM 633 C CA . ILE A 1 105 ? 39.983 26.863 28.357 1.00 38.99 947 ILE A CA 1
ATOM 634 C C . ILE A 1 105 ? 39.025 26.973 27.162 1.00 38.83 947 ILE A C 1
ATOM 635 O O . ILE A 1 105 ? 37.822 27.232 27.341 1.00 38.22 947 ILE A O 1
ATOM 640 N N . ASP A 1 106 ? 39.563 26.814 25.952 1.00 38.55 948 ASP A N 1
ATOM 641 C CA . ASP A 1 106 ? 38.738 26.828 24.744 1.00 38.48 948 ASP A CA 1
ATOM 642 C C . ASP A 1 106 ? 37.866 25.580 24.670 1.00 38.49 948 ASP A C 1
ATOM 643 O O . ASP A 1 106 ? 38.274 24.501 25.110 1.00 39.05 948 ASP A O 1
ATOM 648 N N . GLY A 1 107 ? 36.671 25.733 24.113 1.00 38.63 949 GLY A N 1
ATOM 649 C CA . GLY A 1 107 ? 35.822 24.604 23.755 1.00 38.82 949 GLY A CA 1
ATOM 650 C C . GLY A 1 107 ? 35.929 24.316 22.273 1.00 39.32 949 GLY A C 1
ATOM 651 O O . GLY A 1 107 ? 36.701 24.964 21.561 1.00 39.36 949 GLY A O 1
ATOM 652 N N . TYR A 1 108 ? 35.147 23.350 21.800 1.00 39.82 950 TYR A N 1
ATOM 653 C CA . TYR A 1 108 ? 35.148 22.995 20.377 1.00 40.03 950 TYR A CA 1
ATOM 654 C C . TYR A 1 108 ? 34.565 24.119 19.528 1.00 41.03 950 TYR A C 1
ATOM 655 O O . TYR A 1 108 ? 33.366 24.402 19.600 1.00 41.28 950 TYR A O 1
ATOM 664 N N . GLN A 1 109 ? 35.427 24.752 18.731 1.00 41.86 951 GLN A N 1
ATOM 665 C CA . GLN A 1 109 ? 35.073 25.935 17.947 1.00 42.93 951 GLN A CA 1
ATOM 666 C C . GLN A 1 109 ? 34.408 27.036 18.804 1.00 42.85 951 GLN A C 1
ATOM 667 O O . GLN A 1 109 ? 33.544 27.762 18.327 1.00 42.77 951 GLN A O 1
ATOM 673 N N . ARG A 1 110 ? 34.837 27.133 20.064 1.00 42.81 952 ARG A N 1
ATOM 674 C CA . ARG A 1 110 ? 34.267 28.042 21.068 1.00 42.85 952 ARG A CA 1
ATOM 675 C C . ARG A 1 110 ? 35.404 28.580 21.936 1.00 41.85 952 ARG A C 1
ATOM 676 O O . ARG A 1 110 ? 35.791 27.936 22.907 1.00 41.81 952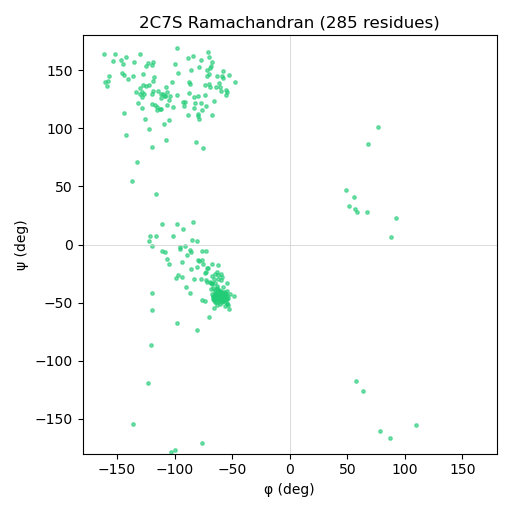 ARG A O 1
ATOM 682 N N . PRO A 1 111 ? 35.959 29.755 21.594 1.00 41.40 953 PRO A N 1
ATOM 683 C CA . PRO A 1 111 ? 37.064 30.304 22.395 1.00 40.99 953 PRO A CA 1
ATOM 684 C C . PRO A 1 111 ? 36.638 30.645 23.833 1.00 40.57 953 PRO A C 1
ATOM 685 O O . PRO A 1 111 ? 35.563 31.221 24.035 1.00 40.59 953 PRO A O 1
ATOM 689 N N . SER A 1 112 ? 37.471 30.278 24.812 1.00 39.81 954 SER A N 1
ATOM 690 C CA . SER A 1 112 ? 37.190 30.504 26.243 1.00 39.20 954 SER A CA 1
ATOM 691 C C . SER A 1 112 ? 35.787 30.059 26.660 1.00 38.67 954 SER A C 1
ATOM 692 O O . SER A 1 112 ? 35.055 30.791 27.335 1.00 37.86 954 SER A O 1
ATOM 695 N N . HIS A 1 113 ? 35.421 28.857 26.233 1.00 38.28 955 HIS A N 1
ATOM 696 C CA . HIS A 1 113 ? 34.105 28.285 26.522 1.00 38.58 955 HIS A CA 1
ATOM 697 C C . HIS A 1 113 ? 33.969 27.844 27.985 1.00 38.28 955 HIS A C 1
ATOM 698 O O . HIS A 1 113 ? 32.869 27.875 28.554 1.00 38.32 955 HIS A O 1
ATOM 705 N N . TYR A 1 114 ? 35.087 27.437 28.580 1.00 37.68 956 TYR A N 1
ATOM 706 C CA . TYR A 1 114 ? 35.116 27.038 29.983 1.00 37.11 956 TYR A CA 1
ATOM 707 C C . TYR A 1 114 ? 36.046 27.920 30.812 1.00 37.42 956 TYR A C 1
ATOM 708 O O . TYR A 1 114 ? 36.969 28.577 30.304 1.00 36.51 956 TYR A O 1
ATOM 717 N N . ILE A 1 115 ? 35.761 27.928 32.105 1.00 37.72 957 ILE A N 1
ATOM 718 C CA . ILE A 1 115 ? 36.708 28.336 33.145 1.00 38.10 957 ILE A CA 1
ATOM 719 C C . ILE A 1 115 ? 36.945 27.107 34.018 1.00 37.77 957 ILE A C 1
ATOM 720 O O . ILE A 1 115 ? 35.993 26.555 34.613 1.00 39.34 957 ILE A O 1
ATOM 725 N N . ALA A 1 116 ? 38.199 26.676 34.091 1.00 37.02 958 ALA A N 1
ATOM 726 C CA . ALA A 1 116 ? 38.622 25.603 35.006 1.00 36.63 958 ALA A CA 1
ATOM 727 C C . ALA A 1 116 ? 39.101 26.228 36.298 1.00 36.31 958 ALA A C 1
ATOM 728 O O . ALA A 1 116 ? 40.023 27.033 36.298 1.00 35.76 958 ALA A O 1
ATOM 730 N N . THR A 1 117 ? 38.487 25.850 37.408 1.00 36.83 959 THR A N 1
ATOM 731 C CA . THR A 1 117 ? 38.815 26.493 38.678 1.00 36.97 959 THR A CA 1
ATOM 732 C C . THR A 1 117 ? 38.808 25.488 39.810 1.00 37.08 959 THR A C 1
ATOM 733 O O . THR A 1 117 ? 38.229 24.412 39.697 1.00 36.59 959 THR A O 1
ATOM 737 N N . GLN A 1 118 ? 39.446 25.863 40.914 1.00 38.01 960 GLN A N 1
ATOM 738 C CA . GLN A 1 118 ? 39.366 25.082 42.146 1.00 37.90 960 GLN A CA 1
ATOM 739 C C . GLN A 1 118 ? 37.994 25.148 42.812 1.00 37.72 960 GLN A C 1
ATOM 740 O O . GLN A 1 118 ? 37.176 26.054 42.585 1.00 37.37 960 GLN A O 1
ATOM 746 N N . GLY A 1 119 ? 37.751 24.184 43.682 1.00 37.91 961 GLY A N 1
ATOM 747 C CA . GLY A 1 119 ? 36.631 24.285 44.599 1.00 38.11 961 GLY A CA 1
ATOM 748 C C . GLY A 1 119 ? 36.897 25.438 45.553 1.00 37.67 961 GLY A C 1
ATOM 749 O O . GLY A 1 119 ? 37.943 25.465 46.196 1.00 38.10 961 GLY A O 1
ATOM 750 N N . PRO A 1 120 ? 35.976 26.423 45.635 1.00 37.67 962 PRO A N 1
ATOM 751 C CA . PRO A 1 120 ? 36.197 27.549 46.548 1.00 37.43 962 PRO A CA 1
ATOM 752 C C . PRO A 1 120 ? 36.498 27.137 47.978 1.00 36.61 962 PRO A C 1
ATOM 753 O O . PRO A 1 120 ? 35.988 26.112 48.459 1.00 36.18 962 PRO A O 1
ATOM 757 N N . VAL A 1 121 ? 37.347 27.927 48.633 1.00 35.82 963 VAL A N 1
ATOM 758 C CA . VAL A 1 121 ? 37.505 27.873 50.072 1.00 35.72 963 VAL A CA 1
ATOM 759 C C . VAL A 1 121 ? 36.652 28.996 50.676 1.00 35.86 963 VAL A C 1
ATOM 760 O O . VAL A 1 121 ? 36.140 29.853 49.946 1.00 35.98 963 VAL A O 1
ATOM 764 N N . HIS A 1 122 ? 36.488 28.971 51.991 1.00 36.27 964 HIS A N 1
ATOM 765 C CA . HIS A 1 122 ? 35.715 30.012 52.697 1.00 36.23 964 HIS A CA 1
ATOM 766 C C . HIS A 1 122 ? 36.148 31.417 52.252 1.00 36.65 964 HIS A C 1
ATOM 767 O O . HIS A 1 122 ? 35.316 32.276 51.961 1.00 37.23 964 HIS A O 1
ATOM 774 N N . GLU A 1 123 ? 37.460 31.608 52.163 1.00 37.25 965 GLU A N 1
ATOM 775 C CA . GLU A 1 123 ? 38.071 32.892 51.851 1.00 37.51 965 GLU A CA 1
ATOM 776 C C . GLU A 1 123 ? 37.996 33.298 50.368 1.00 37.19 965 GLU A C 1
ATOM 777 O O . GLU A 1 123 ? 38.389 34.404 50.030 1.00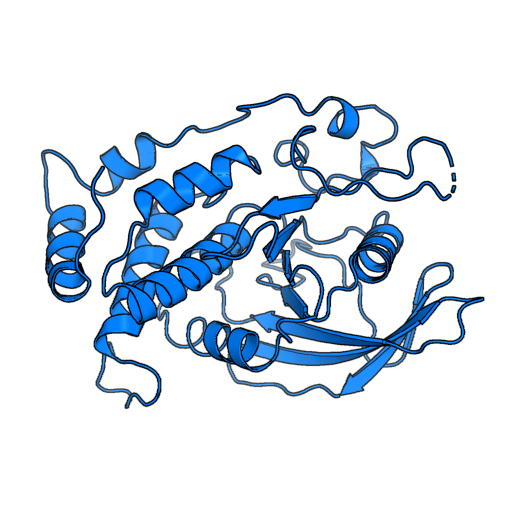 36.40 965 GLU A O 1
ATOM 783 N N . THR A 1 124 ? 37.502 32.427 49.484 1.00 37.15 966 THR A N 1
ATOM 784 C CA . THR A 1 124 ? 37.376 32.775 48.054 1.00 36.87 966 THR A CA 1
ATOM 785 C C . THR A 1 124 ? 35.956 32.657 47.504 1.00 37.59 966 THR A C 1
ATOM 786 O O . THR A 1 124 ? 35.738 32.851 46.310 1.00 37.64 966 THR A O 1
ATOM 790 N N . VAL A 1 125 ? 34.993 32.327 48.369 1.00 38.07 967 VAL A N 1
ATOM 791 C CA . VAL A 1 125 ? 33.596 32.200 47.978 1.00 38.35 967 VAL A CA 1
ATOM 792 C C . VAL A 1 125 ? 33.087 33.483 47.333 1.00 37.79 967 VAL A C 1
ATOM 793 O O . VAL A 1 125 ? 32.401 33.451 46.300 1.00 37.42 967 VAL A O 1
ATOM 797 N N . TYR A 1 126 ? 33.438 34.611 47.937 1.00 38.27 968 TYR A N 1
ATOM 798 C CA . TYR A 1 126 ? 33.003 35.908 47.439 1.00 38.26 968 TYR A CA 1
ATOM 799 C C . TYR A 1 126 ? 33.613 36.177 46.049 1.00 38.08 968 TYR A C 1
ATOM 800 O O . TYR A 1 126 ? 32.913 36.601 45.140 1.00 37.48 968 TYR A O 1
ATOM 809 N N . ASP A 1 127 ? 34.897 35.889 45.891 1.00 37.64 969 ASP A N 1
ATOM 810 C CA . ASP A 1 127 ? 35.577 36.009 44.572 1.00 37.88 969 ASP A CA 1
ATOM 811 C C . ASP A 1 127 ? 34.986 35.054 43.524 1.00 37.28 969 ASP A C 1
ATOM 812 O O . ASP A 1 127 ? 34.857 35.411 42.352 1.00 37.62 969 ASP A O 1
ATOM 817 N N . PHE A 1 128 ? 34.637 33.843 43.951 1.00 37.14 970 PHE A N 1
ATOM 818 C CA . PHE A 1 128 ? 33.949 32.887 43.097 1.00 36.87 970 PHE A CA 1
ATOM 819 C C . PHE A 1 128 ? 32.688 33.499 42.477 1.00 36.65 970 PHE A C 1
ATOM 820 O O . PHE A 1 128 ? 32.527 33.488 41.257 1.00 37.20 970 PHE A O 1
ATOM 828 N N . TRP A 1 129 ? 31.796 34.005 43.319 1.00 35.78 971 TRP A N 1
ATOM 829 C CA . TRP A 1 129 ? 30.595 34.714 42.852 1.00 35.67 971 TRP A CA 1
ATOM 830 C C . TRP A 1 129 ? 30.876 35.966 42.039 1.00 35.52 971 TRP A C 1
ATOM 831 O O . TRP A 1 129 ? 30.158 36.228 41.075 1.00 35.94 971 TRP A O 1
ATOM 842 N N . ARG A 1 130 ? 31.891 36.746 42.425 1.00 35.61 972 ARG A N 1
ATOM 843 C CA . ARG A 1 130 ? 32.336 37.873 41.623 1.00 36.04 972 ARG A CA 1
ATOM 844 C C . ARG A 1 130 ? 32.718 37.451 40.224 1.00 35.66 972 ARG A C 1
ATOM 845 O O . ARG A 1 130 ? 32.389 38.139 39.269 1.00 34.99 972 ARG A O 1
ATOM 853 N N . MET A 1 131 ? 33.428 36.332 40.112 1.00 35.42 973 MET A N 1
ATOM 854 C CA . MET A 1 131 ? 33.802 35.788 38.820 1.00 35.39 973 MET A CA 1
ATOM 855 C C . MET A 1 131 ? 32.585 35.366 37.983 1.00 35.26 973 MET A C 1
ATOM 856 O O . MET A 1 131 ? 32.553 35.599 36.776 1.00 34.79 973 MET A O 1
ATOM 861 N N . ILE A 1 132 ? 31.603 34.732 38.626 1.00 35.90 974 ILE A N 1
ATOM 862 C CA . ILE A 1 132 ? 30.376 34.313 37.959 1.00 35.75 974 ILE A CA 1
ATOM 863 C C . ILE A 1 132 ? 29.634 35.526 37.414 1.00 35.89 974 ILE A C 1
ATOM 864 O O . ILE A 1 132 ? 29.141 35.503 36.271 1.00 35.34 974 ILE A O 1
ATOM 869 N N . TRP A 1 133 ? 29.586 36.588 38.225 1.00 36.26 975 TRP A N 1
ATOM 870 C CA . TRP A 1 133 ? 28.931 37.842 37.830 1.00 36.44 975 TRP A CA 1
ATOM 871 C C . TRP A 1 133 ? 29.687 38.494 36.674 1.00 37.18 975 TRP A C 1
ATOM 872 O O . TRP A 1 133 ? 29.116 38.741 35.615 1.00 37.09 975 TRP A O 1
ATOM 883 N N . GLN A 1 134 ? 30.986 38.717 36.860 1.00 38.00 976 GLN A N 1
ATOM 884 C CA . GLN A 1 134 ? 31.835 39.337 35.821 1.00 38.45 976 GLN A CA 1
ATOM 885 C C . GLN A 1 134 ? 31.793 38.644 34.463 1.00 38.17 976 GLN A C 1
ATOM 886 O O . GLN A 1 134 ? 31.679 39.300 33.424 1.00 38.18 976 GLN A O 1
ATOM 892 N N . GLU A 1 135 ? 31.889 37.324 34.486 1.00 38.33 977 GLU A N 1
ATOM 893 C CA . GLU A 1 135 ? 32.007 36.516 33.271 1.00 38.60 977 GLU A CA 1
ATOM 894 C C . GLU A 1 135 ? 30.667 36.165 32.637 1.00 38.70 977 GLU A C 1
ATOM 895 O O . GLU A 1 135 ? 30.623 35.642 31.530 1.00 38.02 977 GLU A O 1
ATOM 901 N N . GLN A 1 136 ? 29.585 36.513 33.322 1.00 39.22 978 GLN A N 1
ATOM 902 C CA . GLN A 1 136 ? 28.226 36.220 32.881 1.00 39.50 978 GLN A CA 1
ATOM 903 C C . GLN A 1 136 ? 28.019 34.730 32.637 1.00 39.33 978 GLN A C 1
ATOM 904 O O . GLN A 1 136 ? 27.349 34.326 31.698 1.00 39.11 978 GLN A O 1
ATOM 910 N N . SER A 1 137 ? 28.580 33.906 33.522 1.00 39.99 979 SER A N 1
ATOM 911 C CA . SER A 1 137 ? 28.391 32.469 33.445 1.00 39.97 979 SER A CA 1
ATOM 912 C C . SER A 1 137 ? 26.952 32.100 33.791 1.00 39.61 979 SER A C 1
ATOM 913 O O . SER A 1 137 ? 26.392 32.591 34.769 1.00 39.88 979 SER A O 1
ATOM 916 N N . ALA A 1 138 ? 26.383 31.208 32.992 1.00 40.01 980 ALA A N 1
ATOM 917 C CA . ALA A 1 138 ? 25.050 30.677 33.219 1.00 40.48 980 ALA A CA 1
ATOM 918 C C . ALA A 1 138 ? 25.077 29.325 33.943 1.00 40.36 980 ALA A C 1
ATOM 919 O O . ALA A 1 138 ? 24.123 28.977 34.632 1.00 40.15 980 ALA A O 1
ATOM 921 N N . CYS A 1 139 ? 26.175 28.580 33.782 1.00 40.73 981 CYS A N 1
ATOM 922 C CA . CYS A 1 139 ? 26.314 27.227 34.304 1.00 41.18 981 CYS A CA 1
ATOM 923 C C . CYS A 1 139 ? 27.583 27.096 35.119 1.00 40.28 981 CYS A C 1
ATOM 924 O O . CYS A 1 139 ? 28.642 27.630 34.757 1.00 39.49 981 CYS A O 1
ATOM 927 N N . ILE A 1 140 ? 27.423 26.418 36.245 1.00 39.86 982 ILE A N 1
ATOM 928 C CA . ILE A 1 140 ? 28.509 25.919 37.056 1.00 39.42 982 ILE A CA 1
ATOM 929 C C . ILE A 1 140 ? 28.425 24.418 36.991 1.00 39.23 982 ILE A C 1
ATOM 930 O O . ILE A 1 140 ? 27.361 23.850 37.221 1.00 40.19 982 ILE A O 1
ATOM 935 N N . VAL A 1 141 ? 29.559 23.776 36.738 1.00 38.42 983 VAL A N 1
ATOM 936 C CA . VAL A 1 141 ? 29.655 22.334 36.704 1.00 37.33 983 VAL A CA 1
ATOM 937 C C . VAL A 1 141 ? 30.570 21.945 37.865 1.00 37.37 983 VAL A C 1
ATOM 938 O O . VAL A 1 141 ? 31.717 22.347 37.897 1.00 37.65 983 VAL A O 1
ATOM 942 N N . MET A 1 142 ? 30.026 21.224 38.836 1.00 36.27 984 MET A N 1
ATOM 943 C CA . MET A 1 142 ? 30.761 20.796 40.016 1.00 36.89 984 MET A CA 1
ATOM 944 C C . MET A 1 142 ? 30.924 19.283 39.974 1.00 37.38 984 MET A C 1
ATOM 945 O O . MET A 1 142 ? 29.927 18.521 40.007 1.00 37.70 984 MET A O 1
ATOM 950 N N . VAL A 1 143 ? 32.177 18.843 39.893 1.00 38.73 985 VAL A N 1
ATOM 951 C CA . VAL A 1 143 ? 32.484 17.418 39.724 1.00 39.19 985 VAL A CA 1
ATOM 952 C C . VAL A 1 143 ? 33.254 16.878 40.945 1.00 39.87 985 VAL A C 1
ATOM 953 O O . VAL A 1 143 ? 34.198 16.091 40.852 1.00 39.77 985 VAL A O 1
ATOM 957 N N . THR A 1 144 ? 32.784 17.280 42.118 1.00 39.96 986 THR A N 1
ATOM 958 C CA . THR A 1 144 ? 33.280 16.724 43.365 1.00 39.96 986 THR A CA 1
ATOM 959 C C . THR A 1 144 ? 32.116 16.706 44.351 1.00 39.64 986 THR A C 1
ATOM 960 O O . THR A 1 144 ? 31.129 17.438 44.186 1.00 39.20 986 THR A O 1
ATOM 964 N N . ASN A 1 145 ? 32.222 15.866 45.370 1.00 39.76 987 ASN A N 1
ATOM 965 C CA . ASN A 1 145 ? 31.369 16.038 46.543 1.00 39.59 987 ASN A CA 1
ATOM 966 C C . ASN A 1 145 ? 32.089 16.982 47.515 1.00 38.86 987 ASN A C 1
ATOM 967 O O . ASN A 1 145 ? 33.281 17.235 47.372 1.00 38.27 987 ASN A O 1
ATOM 972 N N . LEU A 1 146 ? 31.333 17.575 48.438 1.00 38.12 988 LEU A N 1
ATOM 973 C CA . LEU A 1 146 ? 31.878 18.543 49.377 1.00 37.48 988 LEU A CA 1
ATOM 974 C C . LEU A 1 146 ? 32.888 17.874 50.294 1.00 37.49 988 LEU A C 1
ATOM 975 O O . LEU A 1 146 ? 33.930 18.435 50.592 1.00 36.85 988 LEU A O 1
ATOM 980 N N . VAL A 1 147 ? 32.536 16.694 50.768 1.00 37.76 989 VAL A N 1
ATOM 981 C CA . VAL A 1 147 ? 33.366 15.969 51.723 1.00 39.06 989 VAL A CA 1
ATOM 982 C C . VAL A 1 147 ? 33.583 14.558 51.188 1.00 40.05 989 VAL A C 1
ATOM 983 O O . VAL A 1 147 ? 32.627 13.885 50.810 1.00 40.69 989 VAL A O 1
ATOM 987 N N . GLU A 1 148 ? 34.832 14.101 51.169 1.00 41.95 990 GLU A N 1
ATOM 988 C CA . GLU A 1 148 ? 35.137 12.757 50.679 1.00 43.41 990 GLU A CA 1
ATOM 989 C C . GLU A 1 148 ? 36.050 12.093 51.702 1.00 44.41 990 GLU A C 1
ATOM 990 O O . GLU A 1 148 ? 37.100 12.618 52.049 1.00 44.13 990 GLU A O 1
ATOM 996 N N . VAL A 1 149 ? 35.603 10.956 52.226 1.00 45.93 991 VAL A N 1
ATOM 997 C CA . VAL A 1 149 ? 36.116 10.449 53.493 1.00 47.08 991 VAL A CA 1
ATOM 998 C C . VAL A 1 149 ? 35.711 11.504 54.525 1.00 47.67 991 VAL A C 1
ATOM 999 O O . VAL A 1 149 ? 34.522 11.873 54.606 1.00 48.70 991 VAL A O 1
ATOM 1001 N N . GLY A 1 150 ? 36.671 12.013 55.290 1.00 47.23 992 GLY A N 1
ATOM 1002 C CA . GLY A 1 150 ? 36.395 13.142 56.183 1.00 46.43 992 GLY A CA 1
ATOM 1003 C C . GLY A 1 150 ? 37.079 14.425 55.744 1.00 45.69 992 GLY A C 1
ATOM 1004 O O . GLY A 1 150 ? 37.211 15.355 56.534 1.00 46.28 992 GLY A O 1
ATOM 1005 N N . ARG A 1 151 ? 37.516 14.482 54.488 1.00 44.46 993 ARG A N 1
ATOM 1006 C CA . ARG A 1 151 ? 38.280 15.620 53.983 1.00 43.90 993 ARG A CA 1
ATOM 1007 C C . ARG A 1 151 ? 37.355 16.574 53.243 1.00 42.01 993 ARG A C 1
ATOM 1008 O O . ARG A 1 151 ? 36.623 16.146 52.367 1.00 40.77 993 ARG A O 1
ATOM 1016 N N . VAL A 1 152 ? 37.405 17.855 53.599 1.00 40.64 994 VAL A N 1
ATOM 1017 C CA . VAL A 1 152 ? 36.588 18.870 52.935 1.00 39.74 994 VAL A CA 1
ATOM 1018 C C . VAL A 1 152 ? 37.251 19.224 51.612 1.00 39.37 994 VAL A C 1
ATOM 1019 O O . VAL A 1 152 ? 38.278 19.903 51.600 1.00 39.78 994 VAL A O 1
ATOM 1023 N N . LYS A 1 153 ? 36.643 18.779 50.516 1.00 38.43 995 LYS A N 1
ATOM 1024 C CA . LYS A 1 153 ? 37.142 19.019 49.149 1.00 38.60 995 LYS A CA 1
ATOM 1025 C C . LYS A 1 153 ? 36.701 20.340 48.529 1.00 37.88 995 LYS A C 1
ATOM 1026 O O . LYS A 1 153 ? 37.323 20.821 47.566 1.00 37.29 995 LYS A O 1
ATOM 1032 N N . CYS A 1 154 ? 35.616 20.900 49.058 1.00 36.93 996 CYS A N 1
ATOM 1033 C CA . CYS A 1 154 ? 35.022 22.100 48.516 1.00 37.06 996 CYS A CA 1
ATOM 1034 C C . CYS A 1 154 ? 34.143 22.748 49.586 1.00 36.89 996 CYS A C 1
ATOM 1035 O O . CYS A 1 154 ? 33.457 22.063 50.333 1.00 36.71 996 CYS A O 1
ATOM 1038 N N . TYR A 1 155 ? 34.197 24.069 49.668 1.00 37.13 997 TYR A N 1
ATOM 1039 C CA . TYR A 1 155 ? 33.311 24.821 50.563 1.00 36.96 997 TYR A CA 1
ATOM 1040 C C . TYR A 1 155 ? 31.905 24.806 50.012 1.00 37.60 997 TYR A C 1
ATOM 1041 O O . TYR A 1 155 ? 31.713 24.831 48.791 1.00 38.22 997 TYR A O 1
ATOM 1050 N N . LYS A 1 156 ? 30.905 24.771 50.893 1.00 37.61 998 LYS A N 1
ATOM 1051 C CA . LYS A 1 156 ? 29.546 24.824 50.408 1.00 37.45 998 LYS A CA 1
ATOM 1052 C C . LYS A 1 156 ? 29.230 26.287 50.143 1.00 36.69 998 LYS A C 1
ATOM 1053 O O . LYS A 1 156 ? 28.755 27.013 51.017 1.00 36.14 998 LYS A O 1
ATOM 1059 N N . TYR A 1 157 ? 29.552 26.701 48.923 1.00 37.45 999 TYR A N 1
ATOM 1060 C CA . TYR A 1 157 ? 29.501 28.103 48.485 1.00 37.24 999 TYR A CA 1
ATOM 1061 C C . TYR A 1 157 ? 28.123 28.545 48.016 1.00 36.72 999 TYR A C 1
ATOM 1062 O O . TYR A 1 157 ? 27.979 29.643 47.505 1.00 36.44 999 TYR A O 1
ATOM 1071 N N . TRP A 1 158 ? 27.137 27.664 48.131 1.00 36.28 1000 TRP A N 1
ATOM 1072 C CA . TRP A 1 158 ? 25.751 27.983 47.760 1.00 36.24 1000 TRP A CA 1
ATOM 1073 C C . TRP A 1 158 ? 24.828 27.710 48.937 1.00 35.46 1000 TRP A C 1
ATOM 1074 O O . TRP A 1 158 ? 25.154 26.882 49.796 1.00 34.86 1000 TRP A O 1
ATOM 1085 N N . PRO A 1 159 ? 23.681 28.421 48.993 1.00 34.33 1001 PRO A N 1
ATOM 1086 C CA . PRO A 1 159 ? 22.671 28.220 50.008 1.00 34.39 1001 PRO A CA 1
ATOM 1087 C C . PRO A 1 159 ? 21.715 27.112 49.594 1.00 33.90 1001 PRO A C 1
ATOM 1088 O O . PRO A 1 159 ? 21.486 26.912 48.409 1.00 33.18 1001 PRO A O 1
ATOM 1092 N N . ASP A 1 160 ? 21.162 26.415 50.571 1.00 34.26 1002 ASP A N 1
ATOM 1093 C CA . ASP A 1 160 ? 19.978 25.596 50.339 1.00 34.69 1002 ASP A CA 1
ATOM 1094 C C . ASP A 1 160 ? 18.736 26.494 50.131 1.00 34.21 1002 ASP A C 1
ATOM 1095 O O . ASP A 1 160 ? 17.822 26.136 49.401 1.00 33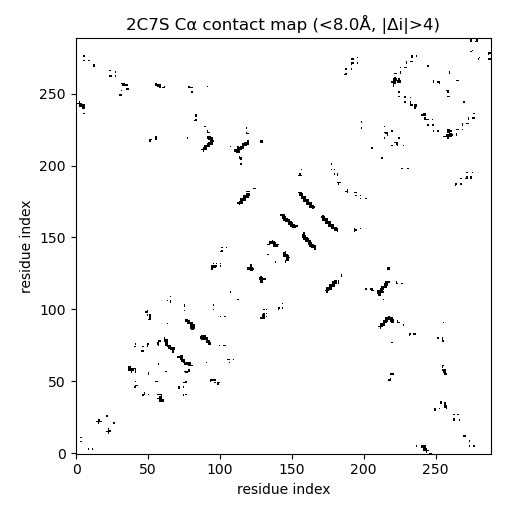.55 1002 ASP A O 1
ATOM 1100 N N . ASP A 1 161 ? 18.722 27.652 50.793 1.00 33.57 1003 ASP A N 1
ATOM 1101 C CA . ASP A 1 161 ? 17.600 28.619 50.718 1.00 32.81 1003 ASP A CA 1
ATOM 1102 C C . ASP A 1 161 ? 18.170 29.929 50.176 1.00 32.74 1003 ASP A C 1
ATOM 1103 O O . ASP A 1 161 ? 18.167 30.149 48.970 1.00 31.90 1003 ASP A O 1
ATOM 1108 N N . THR A 1 162 ? 18.690 30.776 51.054 1.00 32.59 1004 THR A N 1
ATOM 1109 C CA . THR A 1 162 ? 19.208 32.076 50.644 1.00 32.99 1004 THR A CA 1
ATOM 1110 C C . THR A 1 162 ? 20.412 32.423 51.460 1.00 32.55 1004 THR A C 1
ATOM 1111 O O . THR A 1 162 ? 20.457 32.125 52.648 1.00 32.29 1004 THR A O 1
ATOM 1115 N N . GLU A 1 163 ? 21.360 33.106 50.843 1.00 32.59 1005 GLU A N 1
ATOM 1116 C CA . GLU A 1 163 ? 22.533 33.561 51.554 1.00 33.08 1005 GLU A CA 1
ATOM 1117 C C . GLU A 1 163 ? 23.106 34.798 50.880 1.00 32.88 1005 GLU A C 1
ATOM 1118 O O . GLU A 1 163 ? 22.868 35.033 49.693 1.00 33.17 1005 GLU A O 1
ATOM 1124 N N . VAL A 1 164 ? 23.865 35.566 51.655 1.00 33.23 1006 VAL A N 1
ATOM 1125 C CA . VAL A 1 164 ? 24.579 36.741 51.165 1.00 33.26 1006 VAL A CA 1
ATOM 1126 C C . VAL A 1 164 ? 26.065 36.558 51.365 1.00 33.61 1006 VAL A C 1
ATOM 1127 O O . VAL A 1 164 ? 26.498 36.150 52.450 1.00 32.31 1006 VAL A O 1
ATOM 1131 N N . TYR A 1 165 ? 26.823 36.842 50.295 1.00 34.08 1007 TYR A N 1
ATOM 1132 C CA . TYR A 1 165 ? 28.287 36.854 50.304 1.00 34.48 1007 TYR A CA 1
ATOM 1133 C C . TYR A 1 165 ? 28.734 38.213 49.781 1.00 35.24 1007 TYR A C 1
ATOM 1134 O O . TYR A 1 165 ? 28.619 38.475 48.590 1.00 35.27 1007 TYR A O 1
ATOM 1143 N N . GLY A 1 166 ? 29.245 39.057 50.675 1.00 35.63 1008 GLY A N 1
ATOM 1144 C CA . GLY A 1 166 ? 29.567 40.449 50.359 1.00 36.10 1008 GLY A CA 1
ATOM 1145 C C . GLY A 1 166 ? 28.352 41.206 49.841 1.00 36.19 1008 GLY A C 1
ATOM 1146 O O . GLY A 1 166 ? 27.344 41.332 50.542 1.00 34.75 1008 GLY A O 1
ATOM 1147 N N . ASP A 1 167 ? 28.436 41.670 48.591 1.00 35.69 1009 ASP A N 1
ATOM 1148 C CA . ASP A 1 167 ? 27.314 42.367 47.954 1.00 35.66 1009 ASP A CA 1
ATOM 1149 C C . ASP A 1 167 ? 26.477 41.450 47.040 1.00 35.23 1009 ASP A C 1
ATOM 1150 O O . ASP A 1 167 ? 25.696 41.940 46.226 1.00 35.02 1009 ASP A O 1
ATOM 1155 N N . PHE A 1 168 ? 26.611 40.136 47.200 1.00 34.84 1010 PHE A N 1
ATOM 1156 C CA . PHE A 1 168 ? 25.824 39.169 46.425 1.00 35.26 1010 PHE A CA 1
ATOM 1157 C C . PHE A 1 168 ? 24.759 38.483 47.280 1.00 35.49 1010 PHE A C 1
ATOM 1158 O O . PHE A 1 168 ? 25.035 38.069 48.388 1.00 34.82 1010 PHE A O 1
ATOM 1166 N N . LYS A 1 169 ? 23.549 38.375 46.738 1.00 35.86 1011 LYS A N 1
ATOM 1167 C CA . LYS A 1 169 ? 22.487 37.578 47.322 1.00 35.76 1011 LYS A CA 1
ATOM 1168 C C . LYS A 1 169 ? 22.152 36.452 46.372 1.00 35.73 1011 LYS A C 1
ATOM 1169 O O . LYS A 1 169 ? 21.723 36.684 45.217 1.00 35.87 1011 LYS A O 1
ATOM 1175 N N . VAL A 1 170 ? 22.351 35.232 46.873 1.00 34.52 1012 VAL A N 1
ATOM 1176 C CA . VAL A 1 170 ? 22.125 34.023 46.120 1.00 34.03 1012 VAL A CA 1
ATOM 1177 C C . VAL A 1 170 ? 20.906 33.358 46.727 1.00 33.95 1012 VAL A C 1
ATOM 1178 O O . VAL A 1 170 ? 20.822 33.186 47.954 1.00 32.39 1012 VAL A O 1
ATOM 1182 N N . THR A 1 171 ? 19.951 32.996 45.881 1.00 34.15 1013 THR A N 1
ATOM 1183 C CA . THR A 1 171 ? 18.736 32.353 46.350 1.00 35.11 1013 THR A CA 1
ATOM 1184 C C . THR A 1 171 ? 18.552 31.096 45.546 1.00 36.05 1013 THR A C 1
ATOM 1185 O O . THR A 1 171 ? 18.547 31.148 44.314 1.00 35.24 1013 THR A O 1
ATOM 1189 N N . CYS A 1 172 ? 18.389 29.971 46.235 1.00 37.24 1014 CYS A N 1
ATOM 1190 C CA . CYS A 1 172 ? 18.088 28.723 45.552 1.00 37.93 1014 CYS A CA 1
ATOM 1191 C C . CYS A 1 172 ? 16.594 28.647 45.293 1.00 37.90 1014 CYS A C 1
ATOM 1192 O O . CYS A 1 172 ? 15.799 28.637 46.226 1.00 37.79 1014 CYS A O 1
ATOM 1195 N N . VAL A 1 173 ? 16.219 28.608 44.015 1.00 38.47 1015 VAL A N 1
ATOM 1196 C CA . VAL A 1 173 ? 14.812 28.634 43.621 1.00 38.69 1015 VAL A CA 1
ATOM 1197 C C . VAL A 1 173 ? 14.300 27.259 43.161 1.00 39.25 1015 VAL A C 1
ATOM 1198 O O . VAL A 1 173 ? 13.091 27.043 43.106 1.00 39.45 1015 VAL A O 1
ATOM 1202 N N . GLU A 1 174 ? 15.211 26.339 42.843 1.00 39.97 1016 GLU A N 1
ATOM 1203 C CA . GLU A 1 174 ? 14.850 24.959 42.559 1.00 40.63 1016 GLU A CA 1
ATOM 1204 C C . GLU A 1 174 ? 16.015 23.994 42.765 1.00 40.21 1016 GLU A C 1
ATOM 1205 O O . GLU A 1 174 ? 17.169 24.354 42.538 1.00 40.16 1016 GLU A O 1
ATOM 1211 N N . MET A 1 175 ? 15.695 22.788 43.238 1.00 40.25 1017 MET A N 1
ATOM 1212 C CA A MET A 1 175 ? 16.649 21.685 43.290 0.60 40.60 1017 MET A CA 1
ATOM 1213 C CA B MET A 1 175 ? 16.654 21.685 43.298 0.40 40.83 1017 MET A CA 1
ATOM 1214 C C . MET A 1 175 ? 15.998 20.467 42.639 1.00 40.90 1017 MET A C 1
ATOM 1215 O O . MET A 1 175 ? 14.889 20.078 43.007 1.00 40.59 1017 MET A O 1
ATOM 1224 N N . GLU A 1 176 ? 16.683 19.893 41.653 1.00 41.63 1018 GLU A N 1
ATOM 1225 C CA . GLU A 1 176 ? 16.187 18.731 40.911 1.00 42.46 1018 GLU A CA 1
ATOM 1226 C C . GLU A 1 176 ? 17.196 17.605 41.055 1.00 42.41 1018 GLU A C 1
ATOM 1227 O O . GLU A 1 176 ? 18.209 17.613 40.381 1.00 41.90 1018 GLU A O 1
ATOM 1233 N N . PRO A 1 177 ? 16.940 16.649 41.964 1.00 43.21 1019 PRO A N 1
ATOM 1234 C CA . PRO A 1 177 ? 17.905 15.589 42.211 1.00 43.67 1019 PRO A CA 1
ATOM 1235 C C . PRO A 1 177 ? 17.673 14.361 41.323 1.00 44.22 1019 PRO A C 1
ATOM 1236 O O . PR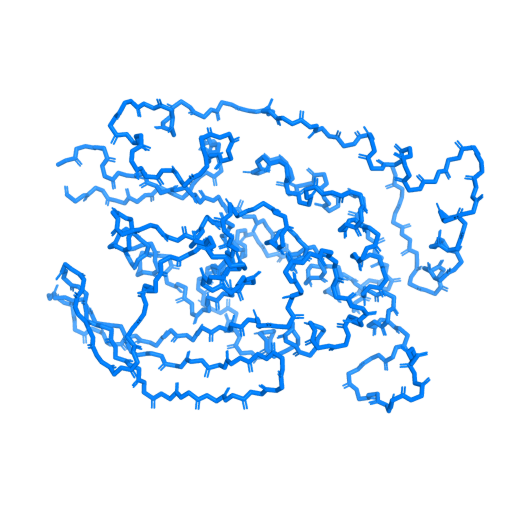O A 1 177 ? 16.587 13.787 41.331 1.00 44.52 1019 PRO A O 1
ATOM 1240 N N . LEU A 1 178 ? 18.696 13.995 40.555 1.00 44.71 1020 LEU A N 1
ATOM 1241 C CA . LEU A 1 178 ? 18.733 12.751 39.809 1.00 45.19 1020 LEU A CA 1
ATOM 1242 C C . LEU A 1 178 ? 19.648 11.754 40.550 1.00 45.14 1020 LEU A C 1
ATOM 1243 O O . LEU A 1 178 ? 20.167 12.063 41.631 1.00 44.73 1020 LEU A O 1
ATOM 1248 N N . ALA A 1 179 ? 19.813 10.557 39.984 1.00 44.91 1021 ALA A N 1
ATOM 1249 C CA . ALA A 1 179 ? 20.531 9.455 40.650 1.00 44.51 1021 ALA A CA 1
ATOM 1250 C C . ALA A 1 179 ? 22.003 9.788 40.918 1.00 44.12 1021 ALA A C 1
ATOM 1251 O O . ALA A 1 179 ? 22.511 9.563 42.024 1.00 44.11 1021 ALA A O 1
ATOM 1253 N N . GLU A 1 180 ? 22.678 10.352 39.920 1.00 43.38 1022 GLU A N 1
ATOM 1254 C CA . GLU A 1 180 ? 24.096 10.657 40.046 1.00 42.94 1022 GLU A CA 1
ATOM 1255 C C . GLU A 1 180 ? 24.417 12.143 39.970 1.00 42.08 1022 GLU A C 1
ATOM 1256 O O . GLU A 1 180 ? 25.585 12.521 39.939 1.00 41.43 1022 GLU A O 1
ATOM 1262 N N . TYR A 1 181 ? 23.392 12.991 39.946 1.00 41.07 1023 TYR A N 1
ATOM 1263 C CA . TYR A 1 181 ? 23.630 14.428 39.993 1.00 40.33 1023 TYR A CA 1
ATOM 1264 C C . TYR A 1 181 ? 22.385 15.220 40.403 1.00 39.35 1023 TYR A C 1
ATOM 1265 O O . TYR A 1 181 ? 21.264 14.700 40.403 1.00 37.83 1023 TYR A O 1
ATOM 1274 N N . VAL A 1 182 ? 22.627 16.470 40.789 1.00 37.90 1024 VAL A N 1
ATOM 1275 C CA . VAL A 1 182 ? 21.596 17.400 41.209 1.00 37.53 1024 VAL A CA 1
ATOM 1276 C C . VAL A 1 182 ? 21.707 18.642 40.357 1.00 36.91 1024 VAL A C 1
ATOM 1277 O O . VAL A 1 182 ? 22.805 19.133 40.140 1.00 36.96 1024 VAL A O 1
ATOM 1281 N N . VAL A 1 183 ? 20.580 19.166 39.895 1.00 36.47 1025 VAL A N 1
ATOM 1282 C CA . VAL A 1 183 ? 20.573 20.470 39.233 1.00 36.38 1025 VAL A CA 1
ATOM 1283 C C . VAL A 1 183 ? 19.936 21.476 40.195 1.00 35.71 1025 VAL A C 1
ATOM 1284 O O . VAL A 1 183 ? 18.813 21.283 40.634 1.00 35.57 1025 VAL A O 1
ATOM 1288 N N . ARG A 1 184 ? 20.713 22.502 40.550 1.00 35.42 1026 ARG A N 1
ATOM 1289 C CA . ARG A 1 184 ? 20.283 23.589 41.426 1.00 35.41 1026 ARG A CA 1
ATOM 1290 C C . ARG A 1 184 ? 20.195 24.883 40.630 1.00 35.21 1026 ARG A C 1
ATOM 1291 O O . ARG A 1 184 ? 21.148 25.285 39.967 1.00 35.80 1026 ARG A O 1
ATOM 1299 N N . THR A 1 185 ? 19.036 25.521 40.698 1.00 35.73 1027 THR A N 1
ATOM 1300 C CA . THR A 1 185 ? 18.816 26.801 40.048 1.00 35.74 1027 THR A CA 1
ATOM 1301 C C . THR A 1 185 ? 18.831 27.928 41.076 1.00 35.10 1027 THR A C 1
ATOM 1302 O O . THR A 1 185 ? 18.130 27.879 42.076 1.00 34.44 1027 THR A O 1
ATOM 1306 N N . PHE A 1 186 ? 19.652 28.938 40.815 1.00 34.63 1028 PHE A N 1
ATOM 1307 C CA . PHE A 1 186 ? 19.752 30.085 41.690 1.00 34.34 1028 PHE A CA 1
ATOM 1308 C C . PHE A 1 186 ? 19.369 31.360 40.965 1.00 34.89 1028 PHE A C 1
ATOM 1309 O O . PHE A 1 186 ? 19.471 31.438 39.730 1.00 33.93 1028 PHE A O 1
ATOM 1317 N N . THR A 1 187 ? 18.920 32.349 41.739 1.00 34.73 1029 THR A N 1
ATOM 1318 C CA . THR A 1 187 ? 19.026 33.736 41.331 1.00 35.58 1029 THR A CA 1
ATOM 1319 C C . THR A 1 187 ? 20.267 34.353 41.982 1.00 35.84 1029 THR A C 1
ATOM 1320 O O . THR A 1 187 ? 20.657 34.008 43.112 1.00 36.04 1029 THR A O 1
ATOM 1324 N N . LEU A 1 188 ? 20.869 35.288 41.263 1.00 35.91 1030 LEU A N 1
ATOM 1325 C CA . LEU A 1 188 ? 22.042 36.002 41.723 1.00 36.04 1030 LEU A CA 1
ATOM 1326 C C . LEU A 1 188 ? 21.789 37.500 41.572 1.00 36.42 1030 LEU A C 1
ATOM 1327 O O . LEU A 1 188 ? 21.584 38.004 40.455 1.00 35.73 1030 LEU A O 1
ATOM 1332 N N . GLU A 1 189 ? 21.795 38.192 42.710 1.00 36.36 1031 GLU A N 1
ATOM 1333 C CA . GLU A 1 189 ? 21.622 39.630 42.767 1.00 37.09 1031 GLU A CA 1
ATOM 1334 C C . GLU A 1 189 ? 22.889 40.259 43.350 1.00 36.62 1031 GLU A C 1
ATOM 1335 O O . GLU A 1 189 ? 23.541 39.676 44.228 1.00 35.89 1031 GLU A O 1
ATOM 1341 N N . ARG A 1 190 ? 23.247 41.431 42.836 1.00 36.12 1032 ARG A N 1
ATOM 1342 C CA . ARG A 1 190 ? 24.371 42.195 43.346 1.00 36.97 1032 ARG A CA 1
ATOM 1343 C C . ARG A 1 190 ? 23.867 43.548 43.836 1.00 37.26 1032 ARG A C 1
ATOM 1344 O O . ARG A 1 190 ? 23.153 44.241 43.103 1.00 36.83 1032 ARG A O 1
ATOM 1352 N N . ARG A 1 191 ? 24.241 43.917 45.061 1.00 37.85 1033 ARG A N 1
ATOM 1353 C CA . ARG A 1 191 ? 23.830 45.198 45.624 1.00 39.19 1033 ARG A CA 1
ATOM 1354 C C . ARG A 1 191 ? 24.242 46.327 44.688 1.00 40.25 1033 ARG A C 1
ATOM 1355 O O . ARG A 1 191 ? 25.397 46.381 44.253 1.00 41.25 1033 ARG A O 1
ATOM 1363 N N . GLY A 1 192 ? 23.288 47.196 44.357 1.00 41.50 1034 GLY A N 1
ATOM 1364 C CA . GLY A 1 192 ? 23.518 48.307 43.429 1.00 42.17 1034 GLY A CA 1
ATOM 1365 C C . GLY A 1 192 ? 23.301 47.999 41.953 1.00 43.10 1034 GLY A C 1
ATOM 1366 O O . GLY A 1 192 ? 23.601 48.840 41.102 1.00 43.45 1034 GLY A O 1
ATOM 1367 N N . TYR A 1 193 ? 22.801 46.805 41.628 1.00 43.88 1035 TYR A N 1
ATOM 1368 C CA . TYR A 1 193 ? 22.567 46.423 40.229 1.00 44.49 1035 TYR A CA 1
ATOM 1369 C C . TYR A 1 193 ? 21.125 45.949 40.070 1.00 44.71 1035 TYR A C 1
ATOM 1370 O O . TYR A 1 193 ? 20.674 45.101 40.823 1.00 43.75 1035 TYR A O 1
ATOM 1379 N N . ASN A 1 194 ? 20.414 46.491 39.082 1.00 45.29 1036 ASN A N 1
ATOM 1380 C CA . ASN A 1 194 ? 18.981 46.218 38.912 1.00 46.13 1036 ASN A CA 1
ATOM 1381 C C . ASN A 1 194 ? 18.666 44.829 38.336 1.00 46.67 1036 ASN A C 1
ATOM 1382 O O . ASN A 1 194 ? 17.533 44.359 38.435 1.00 47.00 1036 ASN A O 1
ATOM 1387 N N . GLU A 1 195 ? 19.654 44.165 37.746 1.00 47.21 1037 GLU A N 1
ATOM 1388 C CA . GLU A 1 195 ? 19.394 42.900 37.057 1.00 47.47 1037 GLU A CA 1
ATOM 1389 C C . GLU A 1 195 ? 19.489 41.715 38.011 1.00 46.89 1037 GLU A C 1
ATOM 1390 O O . GLU A 1 195 ? 20.447 41.602 38.772 1.00 47.78 1037 GLU A O 1
ATOM 1396 N N . ILE A 1 196 ? 18.477 40.849 37.982 1.00 45.83 1038 ILE A N 1
ATOM 1397 C CA . ILE A 1 196 ? 18.511 39.590 38.714 1.00 44.95 1038 ILE A CA 1
ATOM 1398 C C . ILE A 1 196 ? 18.833 38.451 37.726 1.00 43.73 1038 ILE A C 1
ATOM 1399 O O . ILE A 1 196 ? 18.081 38.193 36.781 1.00 43.58 1038 ILE A O 1
ATOM 1404 N N . ARG A 1 197 ? 19.955 37.779 37.949 1.00 41.90 1039 ARG A N 1
ATOM 1405 C CA . ARG A 1 197 ? 20.440 36.767 37.020 1.00 40.99 1039 ARG A CA 1
ATOM 1406 C C . ARG A 1 197 ? 20.105 35.376 37.483 1.00 40.71 1039 ARG A C 1
ATOM 1407 O O . ARG A 1 197 ? 19.913 35.134 38.673 1.00 40.11 1039 ARG A O 1
ATOM 1415 N N . GLU A 1 198 ? 20.035 34.457 36.531 1.00 40.21 1040 GLU A N 1
ATOM 1416 C CA . GLU A 1 198 ? 19.942 33.052 36.858 1.00 40.53 1040 GLU A CA 1
ATOM 1417 C C . GLU A 1 198 ? 21.296 32.392 36.666 1.00 39.92 1040 GLU A C 1
ATOM 1418 O O . GLU A 1 198 ? 22.023 32.693 35.707 1.00 39.14 1040 GLU A O 1
ATOM 1424 N N . VAL A 1 199 ? 21.613 31.495 37.594 1.00 39.38 1041 VAL A N 1
ATOM 1425 C CA . VAL A 1 199 ? 22.769 30.600 37.509 1.00 39.55 1041 VAL A CA 1
ATOM 1426 C C . VAL A 1 199 ? 22.307 29.190 37.871 1.00 39.30 1041 VAL A C 1
ATOM 1427 O O . VAL A 1 199 ? 21.626 28.983 38.877 1.00 39.77 1041 VAL A O 1
ATOM 1431 N N . LYS A 1 200 ? 22.667 28.226 37.038 1.00 38.35 1042 LYS A N 1
ATOM 1432 C CA . LYS A 1 200 ? 22.332 26.842 37.281 1.00 38.27 1042 LYS A CA 1
ATOM 1433 C C . LYS A 1 200 ? 23.606 26.077 37.594 1.00 37.35 1042 LYS A C 1
ATOM 1434 O O . LYS A 1 200 ? 24.600 26.163 36.859 1.00 37.51 1042 LYS A O 1
ATOM 1440 N N . GLN A 1 201 ? 23.572 25.342 38.694 1.00 36.23 1043 GLN A N 1
ATOM 1441 C CA . GLN A 1 201 ? 24.688 24.524 39.116 1.00 35.99 1043 GLN A CA 1
ATOM 1442 C C . GLN A 1 201 ? 24.351 23.077 38.818 1.00 36.05 1043 GLN A C 1
ATOM 1443 O O . GLN A 1 201 ? 23.314 22.568 39.240 1.00 34.79 1043 GLN A O 1
ATOM 1449 N N . PHE A 1 202 ? 25.240 22.436 38.059 1.00 35.95 1044 PHE A N 1
ATOM 1450 C CA . PHE A 1 202 ? 25.118 21.033 37.751 1.00 36.46 1044 PHE A CA 1
ATOM 1451 C C . PHE A 1 202 ? 26.133 20.294 38.580 1.00 35.89 1044 PHE A C 1
ATOM 1452 O O . PHE A 1 202 ? 27.323 20.363 38.306 1.00 36.01 1044 PHE A O 1
ATOM 1460 N N . HIS A 1 203 ? 25.643 19.585 39.589 1.00 35.99 1045 HIS A N 1
ATOM 1461 C CA . HIS A 1 203 ? 26.489 18.999 40.617 1.00 36.50 1045 HIS A CA 1
ATOM 1462 C C . HIS A 1 203 ? 26.508 17.483 40.450 1.00 37.44 1045 HIS A C 1
ATOM 1463 O O . HIS A 1 203 ? 25.534 16.783 40.774 1.00 37.93 1045 HIS A O 1
ATOM 1470 N N . PHE A 1 204 ? 27.611 16.980 39.901 1.00 38.04 1046 PHE A N 1
ATOM 1471 C CA . PHE A 1 204 ? 27.764 15.553 39.699 1.00 38.87 1046 PHE A CA 1
ATOM 1472 C C . PHE A 1 204 ? 28.221 14.964 41.001 1.00 39.39 1046 PHE A C 1
ATOM 1473 O O . PHE A 1 204 ? 29.240 15.366 41.543 1.00 39.29 1046 PHE A O 1
ATOM 1481 N N . THR A 1 205 ? 27.441 14.026 41.511 1.00 39.82 1047 THR A N 1
ATOM 1482 C CA . THR A 1 205 ? 27.700 13.428 42.805 1.00 41.57 1047 THR A CA 1
ATOM 1483 C C . THR A 1 205 ? 28.138 11.968 42.681 1.00 42.54 1047 THR A C 1
ATOM 1484 O O . THR A 1 205 ? 28.510 11.355 43.672 1.00 44.08 1047 THR A O 1
ATOM 1488 N N . GLY A 1 206 ? 28.104 11.425 41.470 1.00 43.39 1048 GLY A N 1
ATOM 1489 C CA . GLY A 1 206 ? 28.364 10.019 41.236 1.00 44.38 1048 GLY A CA 1
ATOM 1490 C C . GLY A 1 206 ? 29.806 9.688 40.919 1.00 44.96 1048 GLY A C 1
ATOM 1491 O O . GLY A 1 206 ? 30.093 8.581 40.444 1.00 44.67 1048 GLY A O 1
ATOM 1492 N N . TRP A 1 207 ? 30.713 10.638 41.162 1.00 45.71 1049 TRP A N 1
ATOM 1493 C CA . TRP A 1 207 ? 32.141 10.358 41.070 1.00 46.38 1049 TRP A CA 1
ATOM 1494 C C . TRP A 1 207 ? 32.507 9.651 42.378 1.00 47.03 1049 TRP A C 1
ATOM 1495 O O . TRP A 1 207 ? 32.176 10.153 43.441 1.00 46.92 1049 TRP A O 1
ATOM 1506 N N . PRO A 1 208 ? 33.163 8.472 42.301 1.00 48.21 1050 PRO A N 1
ATOM 1507 C CA . PRO A 1 208 ? 33.567 7.744 43.521 1.00 49.12 1050 PRO A CA 1
ATOM 1508 C C . PRO A 1 208 ? 34.692 8.421 44.318 1.00 49.74 1050 PRO A C 1
ATOM 1509 O O . PRO A 1 208 ? 35.532 9.135 43.746 1.00 49.72 1050 PRO A O 1
ATOM 1513 N N . ASP A 1 209 ? 34.690 8.182 45.632 1.00 50.61 1051 ASP A N 1
ATOM 1514 C CA . ASP A 1 209 ? 35.726 8.699 46.544 1.00 50.98 1051 ASP A CA 1
ATOM 1515 C C . ASP A 1 209 ? 37.129 8.364 46.044 1.00 51.21 1051 ASP A C 1
ATOM 1516 O O . ASP A 1 209 ? 38.044 9.202 46.112 1.00 51.47 1051 ASP A O 1
ATOM 1521 N N . HIS A 1 210 ? 37.295 7.130 45.571 1.00 51.03 1052 HIS A N 1
ATOM 1522 C CA . HIS A 1 210 ? 38.552 6.702 44.978 1.00 51.03 1052 HIS A CA 1
ATOM 1523 C C . HIS A 1 210 ? 38.299 6.044 43.631 1.00 50.46 1052 HIS A C 1
ATOM 1524 O O . HIS A 1 210 ? 37.443 5.162 43.504 1.00 50.49 1052 HIS A O 1
ATOM 1531 N N . GLY A 1 211 ? 39.035 6.502 42.626 1.00 49.83 1053 GLY A N 1
ATOM 1532 C CA . GLY A 1 211 ? 38.961 5.927 41.299 1.00 48.89 1053 GLY A CA 1
ATOM 1533 C C . GLY A 1 211 ? 38.296 6.816 40.273 1.00 48.53 1053 GLY A C 1
ATOM 1534 O O . GLY A 1 211 ? 38.285 8.046 40.354 1.00 48.75 1053 GLY A O 1
ATOM 1535 N N . VAL A 1 212 ? 37.766 6.152 39.268 1.00 47.66 1054 VAL A N 1
ATOM 1536 C CA . VAL A 1 212 ? 36.956 6.785 38.266 1.00 46.66 1054 VAL A CA 1
ATOM 1537 C C . VAL A 1 212 ? 35.631 6.019 38.306 1.00 46.46 1054 VAL A C 1
ATOM 1538 O O . VAL A 1 212 ? 35.599 4.862 38.754 1.00 45.75 1054 VAL A O 1
ATOM 1542 N N . PRO A 1 213 ? 34.532 6.653 37.867 1.00 45.31 1055 PRO A N 1
ATOM 1543 C CA . PRO A 1 213 ? 33.257 5.925 37.820 1.00 44.35 1055 PRO A CA 1
ATOM 1544 C C . PRO A 1 213 ? 33.361 4.537 37.164 1.00 43.86 1055 PRO A C 1
ATOM 1545 O O . PRO A 1 213 ? 34.074 4.374 36.156 1.00 43.21 1055 PRO A O 1
ATOM 1549 N N . TYR A 1 214 ? 32.665 3.537 37.734 1.00 43.34 1056 TYR A N 1
ATOM 1550 C CA . TYR A 1 214 ? 32.653 2.183 37.175 1.00 42.72 1056 TYR A CA 1
ATOM 1551 C C . TYR A 1 214 ? 31.931 2.202 35.835 1.00 42.42 1056 TYR A C 1
ATOM 1552 O O . TYR A 1 214 ? 32.287 1.453 34.907 1.00 42.42 1056 TYR A O 1
ATOM 1555 N N . HIS A 1 215 ? 30.920 3.071 35.752 1.00 41.31 1057 HIS A N 1
ATOM 1556 C CA . HIS A 1 215 ? 30.214 3.333 34.521 1.00 40.63 1057 HIS A CA 1
ATOM 1557 C C . HIS A 1 215 ? 30.303 4.820 34.186 1.00 39.01 1057 HIS A C 1
ATOM 1558 O O . HIS A 1 215 ? 30.175 5.687 35.046 1.00 39.21 1057 HIS A O 1
ATOM 1565 N N . ALA A 1 216 ? 30.540 5.090 32.915 1.00 37.65 1058 ALA A N 1
ATOM 1566 C CA . ALA A 1 216 ? 30.546 6.428 32.366 1.00 36.45 1058 ALA A CA 1
ATOM 1567 C C . ALA A 1 216 ? 29.121 6.989 32.171 1.00 35.82 1058 ALA A C 1
ATOM 1568 O O . ALA A 1 216 ? 28.949 8.191 31.976 1.00 34.91 1058 ALA A O 1
ATOM 1570 N N . THR A 1 217 ? 28.109 6.113 32.262 1.00 35.00 1059 THR A N 1
ATOM 1571 C CA . THR A 1 217 ? 26.734 6.423 31.890 1.00 34.16 1059 THR A CA 1
ATOM 1572 C C . THR A 1 217 ? 26.128 7.643 32.585 1.00 34.00 1059 THR A C 1
ATOM 1573 O O . THR A 1 217 ? 25.508 8.478 31.929 1.00 34.15 1059 THR A O 1
ATOM 1577 N N . GLY A 1 218 ? 26.290 7.741 33.904 1.00 33.78 1060 GLY A N 1
ATOM 1578 C CA . GLY A 1 218 ? 25.753 8.872 34.654 1.00 33.32 1060 GLY A CA 1
ATOM 1579 C C . GLY A 1 218 ? 26.430 10.176 34.255 1.00 33.24 1060 GLY A C 1
ATOM 1580 O O . GLY A 1 218 ? 25.756 11.188 34.048 1.00 32.25 1060 GLY A O 1
ATOM 1581 N N . LEU A 1 219 ? 27.752 10.144 34.127 1.00 33.67 1061 LEU A N 1
ATOM 1582 C CA . LEU A 1 219 ? 28.514 11.322 33.723 1.00 34.48 1061 LEU A CA 1
ATOM 1583 C C . LEU A 1 219 ? 28.135 11.788 32.321 1.00 34.76 1061 LEU A C 1
ATOM 1584 O O . LEU A 1 219 ? 28.041 12.990 32.090 1.00 35.19 1061 LEU A O 1
ATOM 1589 N N . LEU A 1 220 ? 27.917 10.846 31.406 1.00 35.86 1062 LEU A N 1
ATOM 1590 C CA . LEU A 1 220 ? 27.460 11.185 30.044 1.00 35.72 1062 LEU A CA 1
ATOM 1591 C C . LEU A 1 220 ? 26.091 11.882 30.060 1.00 35.60 1062 LEU A C 1
ATOM 1592 O O . LEU A 1 220 ? 25.910 12.906 29.403 1.00 35.31 1062 LEU A O 1
ATOM 1597 N N . SER A 1 221 ? 25.145 11.317 30.807 1.00 35.67 1063 SER A N 1
ATOM 1598 C CA A SER A 1 221 ? 23.843 11.935 31.019 0.50 35.75 1063 SER A CA 1
ATOM 1599 C CA B SER A 1 221 ? 23.842 11.943 31.017 0.50 35.45 1063 SER A CA 1
ATOM 1600 C C . SER A 1 221 ? 23.969 13.358 31.573 1.00 35.48 1063 SER A C 1
ATOM 1601 O O . SER A 1 221 ? 23.301 14.283 31.109 1.00 34.80 1063 SER A O 1
ATOM 1606 N N . PHE A 1 222 ? 24.814 13.512 32.586 1.00 35.25 1064 PHE A N 1
ATOM 1607 C CA . PHE A 1 222 ? 25.163 14.797 33.171 1.00 35.22 1064 PHE A CA 1
ATOM 1608 C C . PHE A 1 222 ? 25.678 15.755 32.095 1.00 35.48 1064 PHE A C 1
ATOM 1609 O O . PHE A 1 222 ? 25.165 16.866 31.945 1.00 35.62 1064 PHE A O 1
ATOM 1617 N N . ILE A 1 223 ? 26.644 15.285 31.318 1.00 35.40 1065 ILE A N 1
ATOM 1618 C CA . ILE A 1 223 ? 27.268 16.091 30.259 1.00 36.15 1065 ILE A CA 1
ATOM 1619 C C . ILE A 1 223 ? 26.237 16.544 29.235 1.00 36.87 1065 ILE A C 1
ATOM 1620 O O . ILE A 1 223 ? 26.232 17.701 28.831 1.00 37.75 1065 ILE A O 1
ATOM 1625 N N . ARG A 1 224 ? 25.330 15.647 28.843 1.00 37.82 1066 ARG A N 1
ATOM 1626 C CA . ARG A 1 224 ? 24.306 15.999 27.885 1.00 38.69 1066 ARG A CA 1
ATOM 1627 C C . ARG A 1 224 ? 23.285 16.998 28.452 1.00 38.94 1066 ARG A C 1
ATOM 1628 O O . ARG A 1 224 ? 22.764 17.849 27.722 1.00 38.31 1066 ARG A O 1
ATOM 1636 N N . ARG A 1 225 ? 23.004 16.896 29.744 1.00 39.33 1067 ARG A N 1
ATOM 1637 C CA . ARG A 1 225 ? 22.138 17.852 30.393 1.00 40.19 1067 ARG A CA 1
ATOM 1638 C C . ARG A 1 225 ? 22.732 19.267 30.382 1.00 40.28 1067 ARG A C 1
ATOM 1639 O O . ARG A 1 225 ? 22.021 20.241 30.115 1.00 40.46 1067 ARG A O 1
ATOM 1647 N N . VAL A 1 226 ? 24.020 19.381 30.670 1.00 40.27 1068 VAL A N 1
ATOM 1648 C CA . VAL A 1 226 ? 24.672 20.682 30.633 1.00 40.45 1068 VAL A CA 1
ATOM 1649 C C . VAL A 1 226 ? 24.622 21.261 29.214 1.00 40.97 1068 VAL A C 1
ATOM 1650 O O . VAL A 1 226 ? 24.229 22.409 29.058 1.00 40.82 1068 VAL A O 1
ATOM 1654 N N . LYS A 1 227 ? 24.959 20.462 28.191 1.00 41.50 1069 LYS A N 1
ATOM 1655 C CA . LYS A 1 227 ? 24.917 20.916 26.789 1.00 42.34 1069 LYS A CA 1
ATOM 1656 C C . LYS A 1 227 ? 23.549 21.491 26.390 1.00 43.04 1069 LYS A C 1
ATOM 1657 O O . LYS A 1 227 ? 23.466 22.474 25.644 1.00 43.01 1069 LYS A O 1
ATOM 1663 N N . LEU A 1 228 ? 22.493 20.844 26.874 1.00 43.98 1070 LEU A N 1
ATOM 1664 C CA . LEU A 1 228 ? 21.113 21.248 26.636 1.00 45.20 1070 LEU A CA 1
ATOM 1665 C C . LEU A 1 228 ? 20.710 22.499 27.419 1.00 45.45 1070 LEU A C 1
ATOM 1666 O O . LEU A 1 228 ? 19.776 23.197 27.036 1.00 45.07 1070 LEU A O 1
ATOM 1671 N N . SER A 1 229 ? 21.401 22.780 28.522 1.00 46.22 1071 SER A N 1
ATOM 1672 C CA . SER A 1 229 ? 21.018 23.876 29.409 1.00 46.96 1071 SER A CA 1
ATOM 1673 C C . SER A 1 229 ? 21.809 25.161 29.198 1.00 47.00 1071 SER A C 1
ATOM 1674 O O . SER A 1 229 ? 21.284 26.238 29.460 1.00 47.50 1071 SER A O 1
ATOM 1677 N N . ASN A 1 230 ? 23.053 25.064 28.733 1.00 46.84 1072 ASN A N 1
ATOM 1678 C CA . ASN A 1 230 ? 23.899 26.255 28.591 1.00 46.81 1072 ASN A CA 1
ATOM 1679 C C . ASN A 1 230 ? 23.509 27.071 27.356 1.00 47.29 1072 ASN A C 1
ATOM 1680 O O . ASN A 1 230 ? 23.526 26.544 26.238 1.00 47.34 1072 ASN A O 1
ATOM 1685 N N . PRO A 1 231 ? 23.141 28.353 27.549 1.00 48.11 1073 PRO A N 1
ATOM 1686 C CA . PRO A 1 231 ? 22.863 29.191 26.365 1.00 48.52 1073 PRO A CA 1
ATOM 1687 C C . PRO A 1 231 ? 24.143 29.533 25.571 1.00 48.88 1073 PRO A C 1
ATOM 1688 O O . PRO A 1 231 ? 25.160 29.847 26.183 1.00 48.87 1073 PRO A O 1
ATOM 1692 N N . PRO A 1 232 ? 24.099 29.479 24.218 1.00 49.27 1074 PRO A N 1
ATOM 1693 C CA . PRO A 1 232 ? 25.278 29.893 23.425 1.00 49.12 1074 PRO A CA 1
ATOM 1694 C C . PRO A 1 232 ? 25.718 31.352 23.670 1.00 48.93 1074 PRO A C 1
ATOM 1695 O O . PRO A 1 232 ? 26.899 31.676 23.526 1.00 49.42 1074 PRO A O 1
ATOM 1699 N N . SER A 1 233 ? 24.768 32.201 24.050 1.00 48.19 1075 SER A N 1
ATOM 1700 C CA . SER A 1 233 ? 25.018 33.590 24.420 1.00 47.84 1075 SER A CA 1
ATOM 1701 C C . SER A 1 233 ? 25.562 33.792 25.848 1.00 47.45 1075 SER A C 1
ATOM 1702 O O . SER A 1 233 ? 25.996 34.899 26.206 1.00 47.58 1075 SER A O 1
ATOM 1705 N N . ALA A 1 234 ? 25.496 32.752 26.680 1.00 46.39 1076 ALA A N 1
ATOM 1706 C CA . ALA A 1 234 ? 25.978 32.843 28.058 1.00 45.66 1076 ALA A CA 1
ATOM 1707 C C . ALA A 1 234 ? 27.500 32.920 28.078 1.00 44.80 1076 ALA A C 1
ATOM 1708 O O . ALA A 1 234 ? 28.158 32.628 27.080 1.00 44.20 1076 ALA A O 1
ATOM 1710 N N . GLY A 1 235 ? 28.052 33.302 29.224 1.00 43.60 1077 GLY A N 1
ATOM 1711 C CA . GLY A 1 235 ? 29.494 33.372 29.394 1.00 43.07 1077 GLY A CA 1
ATOM 1712 C C . GLY A 1 235 ? 30.083 31.985 29.560 1.00 42.26 1077 GLY A C 1
ATOM 1713 O O . GLY A 1 235 ? 29.382 31.003 29.369 1.00 42.42 1077 GLY A O 1
ATOM 1714 N N . PRO A 1 236 ? 31.373 31.897 29.924 1.00 41.68 1078 PRO A N 1
ATOM 1715 C CA . PRO A 1 236 ? 32.061 30.614 30.094 1.00 41.49 1078 PRO A CA 1
ATOM 1716 C C . PRO A 1 236 ? 31.396 29.719 31.126 1.00 41.23 1078 PRO A C 1
ATOM 1717 O O . PRO A 1 236 ? 30.919 30.217 32.156 1.00 40.87 1078 PRO A O 1
ATOM 1721 N N . ILE A 1 237 ? 31.377 28.414 30.876 1.00 41.05 1079 ILE A N 1
ATOM 1722 C CA . ILE A 1 237 ? 30.926 27.476 31.901 1.00 40.80 1079 ILE A CA 1
ATOM 1723 C C . ILE A 1 237 ? 32.018 27.370 32.954 1.00 40.34 1079 ILE A C 1
ATOM 1724 O O . ILE A 1 237 ? 33.162 27.124 32.609 1.00 40.15 1079 ILE A O 1
ATOM 1729 N N . VAL A 1 238 ? 31.651 27.548 34.226 1.00 39.28 1080 VAL A N 1
ATOM 1730 C CA . VAL A 1 238 ? 32.582 27.412 35.335 1.00 38.68 1080 VAL A CA 1
ATOM 1731 C C . VAL A 1 238 ? 32.602 25.962 35.778 1.00 38.34 1080 VAL A C 1
ATOM 1732 O O . VAL A 1 238 ? 31.614 25.433 36.304 1.00 38.33 1080 VAL A O 1
ATOM 1736 N N . VAL A 1 239 ? 33.736 25.311 35.536 1.00 37.89 1081 VAL A N 1
ATOM 1737 C CA . VAL A 1 239 ? 33.936 23.923 35.883 1.00 36.91 1081 VAL A CA 1
ATOM 1738 C C . VAL A 1 239 ? 34.903 23.809 37.070 1.00 37.31 1081 VAL A C 1
ATOM 1739 O O . VAL A 1 239 ? 35.998 24.385 37.068 1.00 37.06 1081 VAL A O 1
ATOM 1743 N N . HIS A 1 240 ? 34.481 23.088 38.103 1.00 36.95 1082 HIS A N 1
ATOM 1744 C CA . HIS A 1 240 ? 35.368 22.814 39.207 1.00 37.93 1082 HIS A CA 1
ATOM 1745 C C . HIS A 1 240 ? 35.198 21.459 39.860 1.00 38.20 1082 HIS A C 1
ATOM 1746 O O . HIS A 1 240 ? 34.131 20.840 39.820 1.00 38.36 1082 HIS A O 1
ATOM 1753 N N . CYS A 1 241 ? 36.290 21.010 40.487 1.00 38.65 1083 CYS A N 1
ATOM 1754 C CA . CYS A 1 241 ? 36.263 19.872 41.391 1.00 38.51 1083 CYS A CA 1
ATOM 1755 C C . CYS A 1 241 ? 36.815 20.380 42.738 1.00 37.75 1083 CYS A C 1
ATOM 1756 O O . CYS A 1 241 ? 36.217 21.283 43.341 1.00 36.75 1083 CYS A O 1
ATOM 1759 N N . SER A 1 242 ? 37.915 19.812 43.209 1.00 36.75 1084 SER A N 1
ATOM 1760 C CA . SER A 1 242 ? 38.594 20.332 44.395 1.00 36.23 1084 SER A CA 1
ATOM 1761 C C . SER A 1 242 ? 39.759 21.220 43.941 1.00 35.78 1084 SER A C 1
ATOM 1762 O O . SER A 1 242 ? 39.722 22.415 44.154 1.00 35.11 1084 SER A O 1
ATOM 1765 N N . ALA A 1 243 ? 40.779 20.624 43.325 1.00 35.95 1085 ALA A N 1
ATOM 1766 C CA . ALA A 1 243 ? 41.961 21.365 42.816 1.00 36.07 1085 ALA A CA 1
ATOM 1767 C C . ALA A 1 243 ? 41.680 22.093 41.507 1.00 36.37 1085 ALA A C 1
ATOM 1768 O O . ALA A 1 243 ? 42.303 23.112 41.235 1.00 36.75 1085 ALA A O 1
ATOM 1770 N N . GLY A 1 244 ? 40.765 21.563 40.695 1.00 36.97 1086 GLY A N 1
ATOM 1771 C CA . GLY A 1 244 ? 40.425 22.173 39.402 1.00 37.48 1086 GLY A CA 1
ATOM 1772 C C . GLY A 1 244 ? 41.259 21.612 38.256 1.00 37.29 1086 GLY A C 1
ATOM 1773 O O . GLY A 1 244 ? 41.424 22.263 37.232 1.00 37.28 1086 GLY A O 1
ATOM 1774 N N . ALA A 1 245 ? 41.789 20.408 38.439 1.00 37.90 1087 ALA A N 1
ATOM 1775 C CA . ALA A 1 245 ? 42.735 19.799 37.486 1.00 38.32 1087 ALA A CA 1
ATOM 1776 C C . ALA A 1 245 ? 42.215 18.481 36.897 1.00 39.13 1087 ALA A C 1
ATOM 1777 O O . ALA A 1 245 ? 42.120 18.313 35.666 1.00 39.83 1087 ALA A O 1
ATOM 1779 N N . GLY A 1 246 ? 41.900 17.538 37.780 1.00 38.78 1088 GLY A N 1
ATOM 1780 C CA . GLY A 1 246 ? 41.678 16.162 37.397 1.00 38.87 1088 GLY A CA 1
ATOM 1781 C C . GLY A 1 246 ? 40.308 15.877 36.833 1.00 38.67 1088 GLY A C 1
ATOM 1782 O O . GLY A 1 246 ? 40.156 15.671 35.636 1.00 37.02 1088 GLY A O 1
ATOM 1783 N N . ARG A 1 247 ? 39.321 15.866 37.723 1.00 38.94 1089 ARG A N 1
ATOM 1784 C CA . ARG A 1 247 ? 37.935 15.597 37.372 1.00 39.55 1089 ARG A CA 1
ATOM 1785 C C . ARG A 1 247 ? 37.406 16.711 36.463 1.00 38.68 1089 ARG A C 1
ATOM 1786 O O . ARG A 1 247 ? 36.644 16.444 35.536 1.00 37.56 1089 ARG A O 1
ATOM 1794 N N . THR A 1 248 ? 37.901 17.933 36.695 1.00 38.67 1090 THR A N 1
ATOM 1795 C CA . THR A 1 248 ? 37.560 19.122 35.881 1.00 38.37 1090 THR A CA 1
ATOM 1796 C C . THR A 1 248 ? 38.055 18.885 34.440 1.00 37.65 1090 THR A C 1
ATOM 1797 O O . THR A 1 248 ? 37.319 19.092 33.455 1.00 37.50 1090 THR A O 1
ATOM 1801 N N . GLY A 1 249 ? 39.292 18.413 34.348 1.00 37.14 1091 GLY A N 1
ATOM 1802 C CA . GLY A 1 249 ? 39.910 18.029 33.078 1.00 36.88 1091 GLY A CA 1
ATOM 1803 C C . GLY A 1 249 ? 39.100 16.970 32.359 1.00 36.08 1091 GLY A C 1
ATOM 1804 O O . GLY A 1 249 ? 38.822 17.095 31.177 1.00 36.53 1091 GLY A O 1
ATOM 1805 N N . CYS A 1 250 ? 38.697 15.933 33.076 1.00 35.65 1092 CYS A N 1
ATOM 1806 C CA . CYS A 1 250 ? 37.911 14.852 32.480 1.00 35.63 1092 CYS A CA 1
ATOM 1807 C C . CYS A 1 250 ? 36.611 15.355 31.873 1.00 35.30 1092 CYS A C 1
ATOM 1808 O O . CYS A 1 250 ? 36.314 15.052 30.721 1.00 35.34 1092 CYS A O 1
ATOM 1811 N N . TYR A 1 251 ? 35.857 16.138 32.643 1.00 35.08 1093 TYR A N 1
ATOM 1812 C CA . TYR A 1 251 ? 34.621 16.722 32.171 1.00 35.16 1093 TYR A CA 1
ATOM 1813 C C . TYR A 1 251 ? 34.839 17.495 30.883 1.00 34.82 1093 TYR A C 1
ATOM 1814 O O . TYR A 1 251 ? 34.129 17.291 29.903 1.00 36.50 1093 TYR A O 1
ATOM 1823 N N . ILE A 1 252 ? 35.804 18.400 30.882 1.00 34.78 1094 ILE A N 1
ATOM 1824 C CA . ILE A 1 252 ? 36.000 19.292 29.740 1.00 34.39 1094 ILE A CA 1
ATOM 1825 C C . ILE A 1 252 ? 36.420 18.516 28.504 1.00 33.67 1094 ILE A C 1
ATOM 1826 O O . ILE A 1 252 ? 35.941 18.773 27.420 1.00 33.68 1094 ILE A O 1
ATOM 1831 N N . VAL A 1 253 ? 37.326 17.553 28.662 1.00 33.08 1095 VAL A N 1
ATOM 1832 C CA . VAL A 1 253 ? 37.825 16.828 27.504 1.00 32.73 1095 VAL A CA 1
ATOM 1833 C C . VAL A 1 253 ? 36.702 16.023 26.874 1.00 32.59 1095 VAL A C 1
ATOM 1834 O O . VAL A 1 253 ? 36.486 16.105 25.677 1.00 33.17 1095 VAL A O 1
ATOM 1838 N N . ILE A 1 254 ? 35.948 15.290 27.692 1.00 33.10 1096 ILE A N 1
ATOM 1839 C CA . ILE A 1 254 ? 34.806 14.531 27.165 1.00 33.57 1096 ILE A CA 1
ATOM 1840 C C . ILE A 1 254 ? 33.810 15.440 26.441 1.00 33.91 1096 ILE A C 1
ATOM 1841 O O . ILE A 1 254 ? 33.358 15.115 25.344 1.00 34.07 1096 ILE A O 1
ATOM 1846 N N . ASP A 1 255 ? 33.518 16.591 27.038 1.00 34.80 1097 ASP A N 1
ATOM 1847 C CA . ASP A 1 255 ? 32.548 17.550 26.485 1.00 34.74 1097 ASP A CA 1
ATOM 1848 C C . ASP A 1 255 ? 32.964 18.055 25.097 1.00 34.88 1097 ASP A C 1
ATOM 1849 O O . ASP A 1 255 ? 32.180 17.998 24.155 1.00 34.30 1097 ASP A O 1
ATOM 1854 N N . ILE A 1 256 ? 34.209 18.516 24.987 1.00 35.11 1098 ILE A N 1
ATOM 1855 C CA . ILE A 1 256 ? 34.803 18.908 23.711 1.00 35.19 1098 ILE A CA 1
ATOM 1856 C C . ILE A 1 256 ? 34.849 17.783 22.661 1.00 35.41 1098 ILE A C 1
ATOM 1857 O O . ILE A 1 256 ? 34.533 18.009 21.490 1.00 35.07 1098 ILE A O 1
ATOM 1862 N N . MET A 1 257 ? 35.257 16.584 23.072 1.00 35.96 1099 MET A N 1
ATOM 1863 C CA . MET A 1 257 ? 35.390 15.461 22.152 1.00 36.21 1099 MET A CA 1
ATOM 1864 C C . MET A 1 257 ? 34.057 14.992 21.613 1.00 36.41 1099 MET A C 1
ATOM 1865 O O . MET A 1 257 ? 33.982 14.562 20.452 1.00 36.55 1099 MET A O 1
ATOM 1870 N N . LEU A 1 258 ? 33.001 15.091 22.428 1.00 36.73 1100 LEU A N 1
ATOM 1871 C CA . LEU A 1 258 ? 31.670 14.721 21.949 1.00 37.35 1100 LEU A CA 1
ATOM 1872 C C . LEU A 1 258 ? 31.164 15.726 20.900 1.00 37.00 1100 LEU A C 1
ATOM 1873 O O . LEU A 1 258 ? 30.433 15.337 19.992 1.00 37.04 1100 LEU A O 1
ATOM 1878 N N . ASP A 1 259 ? 31.547 16.997 21.038 1.00 36.90 1101 ASP A N 1
ATOM 1879 C CA . ASP A 1 259 ? 31.241 18.019 20.020 1.00 37.00 1101 ASP A CA 1
ATOM 1880 C C . ASP A 1 259 ? 32.000 17.698 18.744 1.00 36.80 1101 ASP A C 1
ATOM 1881 O O . ASP A 1 259 ? 31.437 17.756 17.671 1.00 36.76 1101 ASP A O 1
ATOM 1886 N N . MET A 1 260 ? 33.282 17.365 18.869 1.00 37.15 1102 MET A N 1
ATOM 1887 C CA . MET A 1 260 ? 34.115 17.044 17.694 1.00 37.58 1102 MET A CA 1
ATOM 1888 C C . MET A 1 260 ? 33.610 15.797 16.961 1.00 37.24 1102 MET A C 1
ATOM 1889 O O . MET A 1 260 ? 33.546 15.765 15.726 1.00 37.35 1102 MET A O 1
ATOM 1894 N N . ALA A 1 261 ? 33.262 14.776 17.734 1.00 37.11 1103 ALA A N 1
ATOM 1895 C CA . ALA A 1 261 ? 32.701 13.540 17.205 1.00 37.14 1103 ALA A CA 1
ATOM 1896 C C . ALA A 1 261 ? 31.412 13.789 16.407 1.00 37.09 1103 ALA A C 1
ATOM 1897 O O . ALA A 1 261 ? 31.268 13.304 15.275 1.00 37.13 1103 ALA A O 1
ATOM 1899 N N . GLU A 1 262 ? 30.492 14.565 16.983 1.00 37.49 1104 GLU A N 1
ATOM 1900 C CA . GLU A 1 262 ? 29.225 14.893 16.311 1.00 38.05 1104 GLU A CA 1
ATOM 1901 C C . GLU A 1 262 ? 29.459 15.605 14.987 1.00 38.09 1104 GLU A C 1
ATOM 1902 O O . GLU A 1 262 ? 28.861 15.244 13.973 1.00 38.21 1104 GLU A O 1
ATOM 1905 N N . ARG A 1 263 ? 30.333 16.609 14.997 1.00 38.47 1105 ARG A N 1
ATOM 1906 C CA . ARG A 1 263 ? 30.595 17.383 13.795 1.00 38.94 1105 ARG A CA 1
ATOM 1907 C C . ARG A 1 263 ? 31.481 16.663 12.781 1.00 38.97 1105 ARG A C 1
ATOM 1908 O O . ARG A 1 263 ? 31.165 16.650 11.595 1.00 38.96 1105 ARG A O 1
ATOM 1913 N N . GLU A 1 264 ? 32.591 16.089 13.236 1.00 38.85 1106 GLU A N 1
ATOM 1914 C CA . GLU A 1 264 ? 33.624 15.584 12.315 1.00 39.04 1106 GLU A CA 1
ATOM 1915 C C . GLU A 1 264 ? 33.704 14.061 12.183 1.00 38.59 1106 GLU A C 1
ATOM 1916 O O . GLU A 1 264 ? 34.391 13.563 11.288 1.00 38.21 1106 GLU A O 1
ATOM 1922 N N . GLY A 1 265 ? 33.037 13.320 13.067 1.00 38.20 1107 GLY A N 1
ATOM 1923 C CA . GLY A 1 265 ? 33.133 11.854 13.076 1.00 37.90 1107 GLY A CA 1
ATOM 1924 C C . GLY A 1 265 ? 34.516 11.364 13.475 1.00 37.67 1107 GLY A C 1
ATOM 1925 O O . GLY A 1 265 ? 34.928 10.257 13.125 1.00 37.16 1107 GLY A O 1
ATOM 1926 N N . VAL A 1 266 ? 35.193 12.185 14.271 1.00 38.00 1108 VAL A N 1
ATOM 1927 C CA . VAL A 1 266 ? 36.593 12.003 14.653 1.00 38.00 1108 VAL A CA 1
ATOM 1928 C C . VAL A 1 266 ? 36.764 12.512 16.099 1.00 37.90 1108 VAL A C 1
ATOM 1929 O O . VAL A 1 266 ? 36.048 13.423 16.506 1.00 38.13 1108 VAL A O 1
ATOM 1933 N N . VAL A 1 267 ? 37.667 11.903 16.878 1.00 37.82 1109 VAL A N 1
ATOM 1934 C CA . VAL A 1 267 ? 38.109 12.463 18.172 1.00 37.68 1109 VAL A CA 1
ATOM 1935 C C . VAL A 1 267 ? 39.638 12.557 18.247 1.00 37.83 1109 VAL A C 1
ATOM 1936 O O . VAL A 1 267 ? 40.359 11.727 17.665 1.00 37.60 1109 VAL A O 1
ATOM 1940 N N . ASP A 1 268 ? 40.125 13.582 18.942 1.00 38.11 1110 ASP A N 1
ATOM 1941 C CA . ASP A 1 268 ? 41.566 13.801 19.128 1.00 38.20 1110 ASP A CA 1
ATOM 1942 C C . ASP A 1 268 ? 41.853 14.097 20.599 1.00 37.74 1110 ASP A C 1
ATOM 1943 O O . ASP A 1 268 ? 42.183 15.226 21.004 1.00 36.96 1110 ASP A O 1
ATOM 1948 N N . ILE A 1 269 ? 41.717 13.041 21.389 1.00 37.73 1111 ILE A N 1
ATOM 1949 C CA . ILE A 1 269 ? 41.774 13.129 22.827 1.00 37.44 1111 ILE A CA 1
ATOM 1950 C C . ILE A 1 269 ? 43.149 13.580 23.280 1.00 36.97 1111 ILE A C 1
ATOM 1951 O O . ILE A 1 269 ? 43.258 14.438 24.135 1.00 35.92 1111 ILE A O 1
ATOM 1956 N N . TYR A 1 270 ? 44.185 12.980 22.698 1.00 36.95 1112 TYR A N 1
ATOM 1957 C CA . TYR A 1 270 ? 45.566 13.266 23.058 1.00 37.60 1112 TYR A CA 1
ATOM 1958 C C . TYR A 1 270 ? 45.905 14.754 22.903 1.00 37.03 1112 TYR A C 1
ATOM 1959 O O . TYR A 1 270 ? 46.451 15.377 23.816 1.00 36.81 1112 TYR A O 1
ATOM 1968 N N . ASN A 1 271 ? 45.547 15.330 21.767 1.00 36.43 1113 ASN A N 1
ATOM 1969 C CA . ASN A 1 271 ? 45.833 16.739 21.544 1.00 36.67 1113 ASN A CA 1
ATOM 1970 C C . ASN A 1 271 ? 44.931 17.655 22.339 1.00 36.37 1113 ASN A C 1
ATOM 1971 O O . ASN A 1 271 ? 45.306 18.784 22.642 1.00 35.90 1113 ASN A O 1
ATOM 1976 N N . CYS A 1 272 ? 43.750 17.158 22.689 1.00 36.74 1114 CYS A N 1
ATOM 1977 C CA . CYS A 1 272 ? 42.844 17.903 23.551 1.00 36.79 1114 CYS A CA 1
ATOM 1978 C C . CYS A 1 272 ? 43.439 18.083 24.959 1.00 36.42 1114 CYS A C 1
ATOM 1979 O O . CYS A 1 272 ? 43.474 19.201 25.489 1.00 36.86 1114 CYS A O 1
ATOM 1982 N N . VAL A 1 273 ? 43.919 16.993 25.555 1.00 36.05 1115 VAL A N 1
ATOM 1983 C CA . VAL A 1 273 ? 44.580 17.073 26.863 1.00 36.03 1115 VAL A CA 1
ATOM 1984 C C . VAL A 1 273 ? 45.788 18.015 26.811 1.00 36.25 1115 VAL A C 1
ATOM 1985 O O . VAL A 1 273 ? 45.982 18.840 27.706 1.00 35.63 1115 VAL A O 1
ATOM 1989 N N . LYS A 1 274 ? 46.588 17.870 25.764 1.00 36.67 1116 LYS A N 1
ATOM 1990 C CA . LYS A 1 274 ? 47.750 18.727 25.527 1.00 37.56 1116 LYS A CA 1
ATOM 1991 C C . LYS A 1 274 ? 47.347 20.218 25.530 1.00 37.64 1116 LYS A C 1
ATOM 1992 O O . LYS A 1 274 ? 47.998 21.050 26.184 1.00 37.98 1116 LYS A O 1
ATOM 1998 N N . ALA A 1 275 ? 46.272 20.540 24.810 1.00 37.70 1117 ALA A N 1
ATOM 1999 C CA . ALA A 1 275 ? 45.711 21.896 24.779 1.00 37.74 1117 ALA A CA 1
ATOM 2000 C C . ALA A 1 275 ? 45.278 22.381 26.159 1.00 37.65 1117 ALA A C 1
ATOM 2001 O O . ALA A 1 275 ? 45.595 23.495 26.550 1.00 38.17 1117 ALA A O 1
ATOM 2003 N N . LEU A 1 276 ? 44.571 21.547 26.918 1.00 37.61 1118 LEU A N 1
ATOM 2004 C CA . LEU A 1 276 ? 44.148 21.951 28.261 1.00 36.84 1118 LEU A CA 1
ATOM 2005 C C . LEU A 1 276 ? 45.346 22.256 29.150 1.00 36.09 1118 LEU A C 1
ATOM 2006 O O . LEU A 1 276 ? 45.318 23.189 29.949 1.00 35.58 1118 LEU A O 1
ATOM 2011 N N . ARG A 1 277 ? 46.388 21.438 29.035 1.00 36.07 1119 ARG A N 1
ATOM 2012 C CA . ARG A 1 277 ? 47.548 21.560 29.903 1.00 36.33 1119 ARG A CA 1
ATOM 2013 C C . ARG A 1 277 ? 48.391 22.798 29.579 1.00 35.35 1119 ARG A C 1
ATOM 2014 O O . ARG A 1 277 ? 49.124 23.289 30.437 1.00 34.73 1119 ARG A O 1
ATOM 2022 N N . SER A 1 278 ? 48.238 23.338 28.372 1.00 35.03 1120 SER A N 1
ATOM 2023 C CA . SER A 1 278 ? 48.812 24.651 28.054 1.00 35.32 1120 SER A CA 1
ATOM 2024 C C . SER A 1 278 ? 48.125 25.741 28.902 1.00 34.86 1120 SER A C 1
ATOM 2025 O O . SER A 1 278 ? 48.750 26.730 29.259 1.00 34.31 1120 SER A O 1
ATOM 2028 N N . ARG A 1 279 ? 46.859 25.531 29.262 1.00 34.64 1121 ARG A N 1
ATOM 2029 C CA . ARG A 1 279 ? 46.074 26.574 29.922 1.00 35.27 1121 ARG A CA 1
ATOM 2030 C C . ARG A 1 279 ? 46.115 26.500 31.463 1.00 35.31 1121 ARG A C 1
ATOM 2031 O O . ARG A 1 279 ? 45.943 27.503 32.157 1.00 34.84 1121 ARG A O 1
ATOM 2039 N N . ARG A 1 280 ? 46.304 25.299 31.987 1.00 35.91 1122 ARG A N 1
ATOM 2040 C CA . ARG A 1 280 ? 46.246 25.053 33.430 1.00 35.73 1122 ARG A CA 1
ATOM 2041 C C . ARG A 1 280 ? 47.009 23.761 33.756 1.00 35.56 1122 ARG A C 1
ATOM 2042 O O . ARG A 1 280 ? 46.878 22.756 33.055 1.00 35.35 1122 ARG A O 1
ATOM 2050 N N . ILE A 1 281 ? 47.806 23.810 34.815 1.00 34.91 1123 ILE A N 1
ATOM 2051 C CA . ILE A 1 281 ? 48.668 22.708 35.219 1.00 35.06 1123 ILE A CA 1
ATOM 2052 C C . ILE A 1 281 ? 47.933 21.361 35.412 1.00 36.56 1123 ILE A C 1
ATOM 2053 O O . ILE A 1 281 ? 46.891 21.291 36.071 1.00 36.14 1123 ILE A O 1
ATOM 2058 N N . ASN A 1 282 ? 48.505 20.314 34.814 1.00 37.11 1124 ASN A N 1
ATOM 2059 C CA . ASN A 1 282 ? 48.163 18.913 35.124 1.00 38.33 1124 ASN A CA 1
ATOM 2060 C C . ASN A 1 282 ? 46.712 18.482 34.938 1.00 38.29 1124 ASN A C 1
ATOM 2061 O O . ASN A 1 282 ? 46.244 17.562 35.617 1.00 38.76 1124 ASN A O 1
ATOM 2066 N N . MET A 1 283 ? 45.999 19.145 34.020 1.00 38.29 1125 MET A N 1
ATOM 2067 C CA . MET A 1 283 ? 44.637 18.767 33.692 1.00 37.97 1125 MET A CA 1
ATOM 2068 C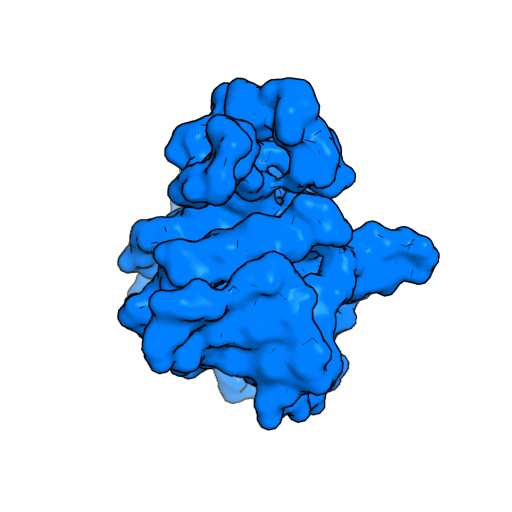 C . MET A 1 283 ? 44.659 17.314 33.286 1.00 37.23 1125 MET A C 1
ATOM 2069 O O . MET A 1 283 ? 45.516 16.903 32.496 1.00 36.05 1125 MET A O 1
ATOM 2074 N N . VAL A 1 284 ? 43.720 16.553 33.845 1.00 36.74 1126 VAL A N 1
ATOM 2075 C CA . VAL A 1 284 ? 43.705 15.100 33.774 1.00 36.42 1126 VAL A CA 1
ATOM 2076 C C . VAL A 1 284 ? 44.880 14.536 34.593 1.00 36.12 1126 VAL A C 1
ATOM 2077 O O . VAL A 1 284 ? 45.958 14.250 34.074 1.00 37.09 1126 VAL A O 1
ATOM 2081 N N . GLN A 1 285 ? 44.638 14.349 35.885 1.00 35.01 1127 GLN A N 1
ATOM 2082 C CA . GLN A 1 285 ? 45.735 14.148 36.842 1.00 34.73 1127 GLN A CA 1
ATOM 2083 C C . GLN A 1 285 ? 46.328 12.737 36.908 1.00 33.36 1127 GLN A C 1
ATOM 2084 O O . GLN A 1 285 ? 47.417 12.568 37.435 1.00 33.51 1127 GLN A O 1
ATOM 2090 N N . THR A 1 286 ? 45.595 11.726 36.433 1.00 32.57 1128 THR A N 1
ATOM 2091 C CA . THR A 1 286 ? 46.073 10.344 36.494 1.00 32.14 1128 THR A CA 1
ATOM 2092 C C . THR A 1 286 ? 45.830 9.633 35.171 1.00 32.38 1128 THR A C 1
ATOM 2093 O O . THR A 1 286 ? 44.986 10.056 34.360 1.00 31.33 1128 THR A O 1
ATOM 2097 N N . GLU A 1 287 ? 46.614 8.581 34.939 1.00 31.84 1129 GLU A N 1
ATOM 2098 C CA . GLU A 1 287 ? 46.457 7.744 33.772 1.00 32.54 1129 GLU A CA 1
ATOM 2099 C C . GLU A 1 287 ? 45.095 7.045 33.773 1.00 32.50 1129 GLU A C 1
ATOM 2100 O O . GLU A 1 287 ? 44.471 6.884 32.730 1.00 32.13 1129 GLU A O 1
ATOM 2106 N N . GLU A 1 288 ? 44.642 6.631 34.948 1.00 33.22 1130 GLU A N 1
ATOM 2107 C CA . GLU A 1 288 ? 43.318 6.055 35.098 1.00 33.84 1130 GLU A CA 1
ATOM 2108 C C . GLU A 1 288 ? 42.233 6.999 34.579 1.00 33.93 1130 GLU A C 1
ATOM 2109 O O . GLU A 1 288 ? 41.317 6.566 33.884 1.00 34.03 1130 GLU A O 1
ATOM 2115 N N . GLN A 1 289 ? 42.362 8.285 34.900 1.00 33.68 1131 GLN A N 1
ATOM 2116 C CA . GLN A 1 289 ? 41.442 9.306 34.405 1.00 34.53 1131 GLN A CA 1
ATOM 2117 C C . GLN A 1 289 ? 41.550 9.458 32.868 1.00 34.34 1131 GLN A C 1
ATOM 2118 O O . GLN A 1 289 ? 40.541 9.593 32.172 1.00 35.32 1131 GLN A O 1
ATOM 2124 N N . TYR A 1 290 ? 42.763 9.416 32.344 1.00 34.73 1132 TYR A N 1
ATOM 2125 C CA . TYR A 1 290 ? 42.963 9.510 30.882 1.00 34.41 1132 TYR A CA 1
ATOM 2126 C C . TYR A 1 290 ? 42.242 8.361 30.163 1.00 34.55 1132 TYR A C 1
ATOM 2127 O O . TYR A 1 290 ? 41.575 8.572 29.130 1.00 34.29 1132 TYR A O 1
ATOM 2136 N N . ILE A 1 291 ? 42.359 7.164 30.727 1.00 34.03 1133 ILE A N 1
ATOM 2137 C CA . ILE A 1 291 ? 41.716 5.960 30.163 1.00 34.38 1133 ILE A CA 1
ATOM 2138 C C . ILE A 1 291 ? 40.200 6.044 30.273 1.00 34.00 1133 ILE A C 1
ATOM 2139 O O . ILE A 1 291 ? 39.488 5.701 29.340 1.00 33.23 1133 ILE A O 1
ATOM 2144 N N . PHE A 1 292 ? 39.720 6.504 31.426 1.00 33.63 1134 PHE A N 1
ATOM 2145 C CA . PHE A 1 292 ? 38.310 6.753 31.635 1.00 33.46 1134 PHE A CA 1
ATOM 2146 C C . PHE A 1 292 ? 37.7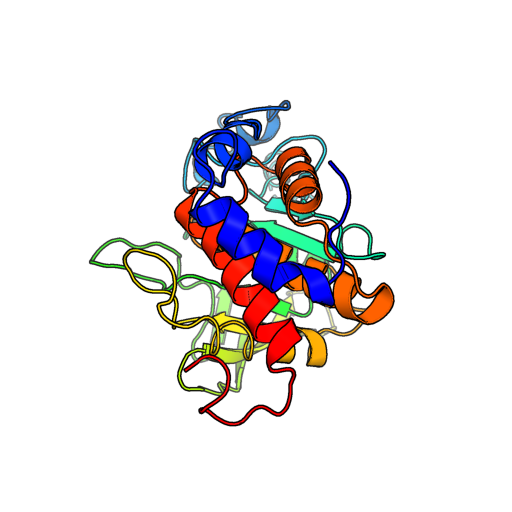12 7.734 30.604 1.00 33.30 1134 PHE A C 1
ATOM 2147 O O . PHE A 1 292 ? 36.607 7.523 30.124 1.00 31.56 1134 PHE A O 1
ATOM 2155 N N . ILE A 1 293 ? 38.449 8.788 30.260 1.00 32.54 1135 ILE A N 1
ATOM 2156 C CA . ILE A 1 293 ? 38.025 9.686 29.190 1.00 32.17 1135 ILE A CA 1
ATOM 2157 C C . ILE A 1 293 ? 37.744 8.937 27.887 1.00 32.19 1135 ILE A C 1
ATOM 2158 O O . ILE A 1 293 ? 36.746 9.199 27.213 1.00 31.58 1135 ILE A O 1
ATOM 2163 N N . HIS A 1 294 ? 38.638 8.017 27.532 1.00 32.25 1136 HIS A N 1
ATOM 2164 C CA . HIS A 1 294 ? 38.468 7.183 26.358 1.00 31.81 1136 HIS A CA 1
ATOM 2165 C C . HIS A 1 294 ? 37.252 6.285 26.478 1.00 32.24 1136 HIS A C 1
ATOM 2166 O O . HIS A 1 294 ? 36.449 6.211 25.543 1.00 32.60 1136 HIS A O 1
ATOM 2173 N N . ASP A 1 295 ? 37.129 5.578 27.603 1.00 32.39 1137 ASP A N 1
ATOM 2174 C CA . ASP A 1 295 ? 35.999 4.669 27.803 1.00 33.14 1137 ASP A CA 1
ATOM 2175 C C . ASP A 1 295 ? 34.664 5.409 27.738 1.00 32.94 1137 ASP A C 1
ATOM 2176 O O . ASP A 1 295 ? 33.694 4.869 27.202 1.00 33.14 1137 ASP A O 1
ATOM 2181 N N . ALA A 1 296 ? 34.612 6.606 28.329 1.00 33.27 1138 ALA A N 1
ATOM 2182 C CA . ALA A 1 296 ? 33.390 7.420 28.352 1.00 33.43 1138 ALA A CA 1
ATOM 2183 C C . ALA A 1 296 ? 32.985 7.909 26.951 1.00 33.99 1138 ALA A C 1
ATOM 2184 O O . ALA A 1 296 ? 31.816 7.780 26.552 1.00 34.33 1138 ALA A O 1
ATOM 2186 N N . ILE A 1 297 ? 33.947 8.434 26.198 1.00 34.01 1139 ILE A N 1
ATOM 2187 C CA . ILE A 1 297 ? 33.693 8.883 24.827 1.00 34.14 1139 ILE A CA 1
ATOM 2188 C C . ILE A 1 297 ? 33.210 7.724 23.945 1.00 33.10 1139 ILE A C 1
ATOM 2189 O O . ILE A 1 297 ? 32.293 7.901 23.151 1.00 33.38 1139 ILE A O 1
ATOM 2194 N N . LEU A 1 298 ? 33.827 6.549 24.091 1.00 32.93 1140 LEU A N 1
ATOM 2195 C CA . LEU A 1 298 ? 33.441 5.354 23.358 1.00 32.64 1140 LEU A CA 1
ATOM 2196 C C . LEU A 1 298 ? 32.024 4.917 23.684 1.00 32.00 1140 LEU A C 1
ATOM 2197 O O . LEU A 1 298 ? 31.272 4.603 22.781 1.00 30.80 1140 LEU A O 1
ATOM 2202 N N . GLU A 1 299 ? 31.664 4.878 24.971 1.00 31.67 1141 GLU A N 1
ATOM 2203 C CA . GLU A 1 299 ? 30.290 4.537 25.322 1.00 32.35 1141 GLU A CA 1
ATOM 2204 C C . GLU A 1 299 ? 29.323 5.525 24.664 1.00 32.11 1141 GLU A C 1
ATOM 2205 O O . GLU A 1 299 ? 28.274 5.127 24.145 1.00 31.40 1141 GLU A O 1
ATOM 2211 N N . ALA A 1 300 ? 29.706 6.796 24.674 1.00 32.09 1142 ALA A N 1
ATOM 2212 C CA . ALA A 1 300 ? 28.879 7.869 24.098 1.00 33.08 1142 ALA A CA 1
ATOM 2213 C C . ALA A 1 300 ? 28.693 7.683 22.603 1.00 32.93 1142 ALA A C 1
ATOM 2214 O O . ALA A 1 300 ? 27.583 7.795 22.106 1.00 33.53 1142 ALA A O 1
ATOM 2216 N N . CYS A 1 301 ? 29.783 7.389 21.900 1.00 34.13 1143 CYS A N 1
ATOM 2217 C CA . CYS A 1 301 ? 29.747 7.147 20.468 1.00 34.73 1143 CYS A CA 1
ATOM 2218 C C . CYS A 1 301 ? 29.022 5.867 20.095 1.00 35.28 1143 CYS A C 1
ATOM 2219 O O . CYS A 1 301 ? 28.341 5.832 19.074 1.00 34.24 1143 CYS A O 1
ATOM 2222 N N . LEU A 1 302 ? 29.194 4.817 20.895 1.00 35.55 1144 LEU A N 1
ATOM 2223 C CA . LEU A 1 302 ? 28.542 3.530 20.608 1.00 36.60 1144 LEU A CA 1
ATOM 2224 C C . LEU A 1 302 ? 27.061 3.598 20.907 1.00 36.94 1144 LEU A C 1
ATOM 2225 O O . LEU A 1 302 ? 26.238 3.203 20.089 1.00 36.99 1144 LEU A O 1
ATOM 2230 N N . CYS A 1 303 ? 26.740 4.105 22.088 1.00 37.74 1145 CYS A N 1
ATOM 2231 C CA . CYS A 1 303 ? 25.391 4.055 22.624 1.00 38.79 1145 CYS A CA 1
ATOM 2232 C C . CYS A 1 303 ? 24.507 5.225 22.185 1.00 39.60 1145 CYS A C 1
ATOM 2233 O O . CYS A 1 303 ? 23.341 5.021 21.862 1.00 39.14 1145 CYS A O 1
ATOM 2236 N N . GLY A 1 304 ? 25.058 6.433 22.164 1.00 40.87 1146 GLY A N 1
ATOM 2237 C CA . GLY A 1 304 ? 24.278 7.628 21.819 1.00 41.90 1146 GLY A CA 1
ATOM 2238 C C . GLY A 1 304 ? 23.411 8.127 22.957 1.00 42.93 1146 GLY A C 1
ATOM 2239 O O . GLY A 1 304 ? 23.633 7.778 24.114 1.00 42.51 1146 GLY A O 1
ATOM 2240 N N . GLU A 1 305 ? 22.398 8.924 22.611 1.00 44.49 1147 GLU A N 1
ATOM 2241 C CA . GLU A 1 305 ? 21.603 9.681 23.587 1.00 45.78 1147 GLU A CA 1
ATOM 2242 C C . GLU A 1 305 ? 20.388 8.925 24.118 1.00 45.97 1147 GLU A C 1
ATOM 2243 O O . GLU A 1 305 ? 20.004 9.078 25.279 1.00 46.22 1147 GLU A O 1
ATOM 2249 N N . THR A 1 306 ? 19.761 8.151 23.245 1.00 46.14 1148 THR A N 1
ATOM 2250 C CA . THR A 1 306 ? 18.677 7.266 23.626 1.00 46.22 1148 THR A CA 1
ATOM 2251 C C . THR A 1 306 ? 19.250 5.858 23.568 1.00 46.14 1148 THR A C 1
ATOM 2252 O O . THR A 1 306 ? 19.233 5.217 22.509 1.00 46.34 1148 THR A O 1
ATOM 2254 N N . ALA A 1 307 ? 19.795 5.403 24.696 1.00 45.46 1149 ALA A N 1
ATOM 2255 C CA . ALA A 1 307 ? 20.348 4.051 24.803 1.00 44.96 1149 ALA A CA 1
ATOM 2256 C C . ALA A 1 307 ? 19.606 3.230 25.866 1.00 44.20 1149 ALA A C 1
ATOM 2257 O O . ALA A 1 307 ? 19.243 3.755 26.924 1.00 44.25 1149 ALA A O 1
ATOM 2259 N N . ILE A 1 308 ? 19.390 1.948 25.571 1.00 43.18 1150 ILE A N 1
ATOM 2260 C CA . ILE A 1 308 ? 18.940 0.976 26.578 1.00 41.83 1150 ILE A CA 1
ATOM 2261 C C . ILE A 1 308 ? 20.155 0.432 27.370 1.00 41.09 1150 ILE A C 1
ATOM 2262 O O . ILE A 1 308 ? 21.309 0.578 26.922 1.00 39.85 1150 ILE A O 1
ATOM 2267 N N . PRO A 1 309 ? 19.907 -0.180 28.552 1.00 40.41 1151 PRO A N 1
ATOM 2268 C CA . PRO A 1 309 ? 20.993 -0.631 29.439 1.00 40.19 1151 PRO A CA 1
ATOM 2269 C C . PRO A 1 309 ? 21.944 -1.714 28.866 1.00 38.99 1151 PRO A C 1
ATOM 2270 O O . PRO A 1 309 ? 23.086 -1.795 29.296 1.00 39.47 1151 PRO A O 1
ATOM 2274 N N . VAL A 1 310 ? 21.482 -2.538 27.919 1.00 38.69 1152 VAL A N 1
ATOM 2275 C CA . VAL A 1 310 ? 22.322 -3.607 27.317 1.00 37.86 1152 VAL A CA 1
ATOM 2276 C C . VAL A 1 310 ? 23.578 -3.063 26.617 1.00 38.31 1152 VAL A C 1
ATOM 2277 O O . VAL A 1 310 ? 24.601 -3.780 26.515 1.00 38.31 1152 VAL A O 1
ATOM 2281 N N . CYS A 1 311 ? 23.468 -1.736 26.162 1.00 38.52 1153 CYS A N 1
ATOM 2282 C CA . CYS A 1 311 ? 24.592 -1.044 25.509 1.00 37.98 1153 CYS A CA 1
ATOM 2283 C C . CYS A 1 311 ? 25.634 -0.612 26.547 1.00 37.45 1153 CYS A C 1
ATOM 2284 O O . CYS A 1 311 ? 25.355 0.229 27.423 1.00 36.35 1153 CYS A O 1
ATOM 2287 N N . GLU A 1 312 ? 26.832 -1.185 26.441 1.00 37.15 1154 GLU A N 1
ATOM 2288 C CA . GLU A 1 312 ? 27.940 -0.907 27.378 1.00 37.83 1154 GLU A CA 1
ATOM 2289 C C . GLU A 1 312 ? 27.601 -1.188 28.866 1.00 37.44 1154 GLU A C 1
ATOM 2290 O O . GLU A 1 312 ? 28.146 -0.564 29.765 1.00 37.15 1154 GLU A O 1
ATOM 2296 N N . PHE A 1 313 ? 26.719 -2.162 29.090 1.00 37.87 1155 PHE A N 1
ATOM 2297 C CA . PHE A 1 313 ? 26.534 -2.764 30.405 1.00 37.90 1155 PHE A CA 1
ATOM 2298 C C . PHE A 1 313 ? 27.820 -3.520 30.750 1.00 38.47 1155 PHE A C 1
ATOM 2299 O O . PHE A 1 313 ? 28.300 -4.368 29.981 1.00 38.47 1155 PHE A O 1
#

Organism: Homo sapiens (NCBI:txid9606)

Radius of gyration: 18.84 Å; Cα contacts (8 Å, |Δi|>4): 554; chains: 1; bounding box: 40×53×44 Å

Solvent-accessible surface area: 13194 Å² total; per-residue (Å²): 120,117,48,30,165,35,100,61,0,96,148,42,4,90,90,6,117,99,38,107,92,87,3,7,78,67,4,32,127,67,15,123,117,24,86,61,30,60,30,103,38,2,126,77,131,112,0,73,70,28,22,55,79,49,120,13,2,0,0,39,106,2,17,0,103,0,66,96,74,110,121,6,9,27,0,6,0,0,0,49,2,78,10,22,135,81,116,42,36,0,0,0,1,4,0,2,25,116,109,5,5,68,16,2,0,11,0,2,13,68,27,111,6,20,2,0,0,0,0,2,44,42,80,14,78,70,173,96,48,1,75,79,1,5,11,98,103,55,84,87,29,62,48,1,94,0,29,19,89,102,77,65,103,69,109,60,9,20,4,26,11,1,34,0,54,42,204,80,114,157,89,116,43,102,1,61,0,0,7,0,44,23,8,45,78,155,36,31,9,123,76,7,72,10,0,3,44,0,0,52,52,1,75,153,34,22,54,144,106,27,16,18,4,0,0,0,6,10,11,0,0,2,35,0,0,0,1,0,0,0,4,13,1,24,32,32,16,116,112,98,36,30,0,25,2,24,48,11,0,118,55,3,17,55,63,0,8,29,0,0,81,61,54,92,19,0,40,8,0,2,49,0,0,10,16,11,40,89,22,28,142,106,55,124,102,116,44,71,188

CATH classification: 3.90.190.10

Nearest PDB structures (foldseek):
  2c7s-assembly1_A  TM=1.003E+00  e=2.855E-63  Homo sapiens
  1rpm-assembly2_B  TM=9.873E-01  e=2.294E-49  Homo sapiens
  2ooq-assembly2_B  TM=9.894E-01  e=4.119E-49  Homo sapiens
  2ooq-assembly1_A  TM=9.912E-01  e=5.520E-49  Homo sapiens
  6sub-assembly1_A  TM=9.510E-01  e=3.444E-37  Homo sapiens

B-factor: mean 39.34, std 4.9, range [26.65, 65.75]

Secondary structure (DSSP, 8-state):
---EEGGGHHHHHHHHTT-SSS-HHHHHHTS--S--S--HHHHSGGGGGG-SSTTS---GGGB-PPPP--GGGG--SEEEEEETTEEEEEEEEPPPPGGGHHHHHHHHHHHT--EEEE-S-SEETTEE-S---S-SSEEEETTEEEEEEEEEE-SSEEEEEEEEEETT--PPEEEEEEEE--S-SSSS-S-SHHHHHHHHHHHHHS-TTS--EEEE-SSSSHHHHHHHHHHHHHHHHHHHSEE-HHHHHHHHHHHSTTSS-SHHHHHHHHHHHHHHHHH-SS--TTTT-

InterPro domains:
  IPR000242 Tyrosine-specific protein phosphatase, PTPase domain [PF00102] (910-1140)
  IPR000242 Tyrosine-specific protein phosphatase, PTPase domain [PF00102] (1200-1434)
  IPR000242 Tyrosine-specific protein phosphatase, PTPase domain [PR00700] (939-946)
  IPR000242 Tyrosine-specific protein phosphatase, PTPase domain [PR00700] (955-975)
  IPR000242 Tyrosine-specific protein phosphatase, PTPase domain [PR00700] (1038-1055)
  IPR000242 Tyrosine-specific protein phosphatase, PTPase domain [PR00700] (1077-1095)
  IPR000242 Tyrosine-specific protein phosphatase, PTPase domain [PR00700] (1108-1123)
  IPR000242 Tyrosine-specific protein phosphatase, PTPase domain [PR00700] (1124-1134)
  IPR000242 Tyrosine-specific protein phosphatase, PTPase domain [PS50055] (887-1141)
  IPR000242 Tyrosine-specific protein phosphatase, PTPase domain [PS50055] (1173-1435)
  IPR000242 Tyrosine-specific protein phosphatase, PTPase domain [SM00194] (886-1143)
  IPR000242 Tyrosine-specific protein phosphatase, PTPase domain [SM00194] (1172-1437)
  IPR000387 Tyrosine-specific protein phosphatases domain [PS50056] (1061-1132)
  IPR000387 Tyrosine-specific protein phosphatases domain [PS50056] (1349-1426)
  IPR000998 MAM domain [PF00629] (36-192)
  IPR000998 MAM domain [PR00020] (43-61)
  IPR000998 MAM domain [PR00020] (77-93)
  IPR000998 MAM domain [PR00020] (104-115)
  IPR000998 MAM domain [PR00020] (156-170)
  IPR000998 MAM domain [PR00020] (175-188)